Protein AF-A0A369H894-F1 (afdb_monomer_lite)

Foldseek 3Di:
DDDDPDDDDDDDDDDDDDDDDDDDDDDDDDDDDDDPPDPPDDVPDDDPVVVVVVDDDPVNVVVVVVVVVVVVVVVVVVVVVVVVVVVVVVVVVVVVLVVLLVLLVVLLVVLVVVLVVLVVDDCDVVCVVVSVVSNVLSVLLNVLSCCLNVPCRPVVHDPVSLVVSLVSLVVSLVVLCPPPVDDPVVSVVSNVSSVSSNVSSPD

Structure (mmCIF, N/CA/C/O backbone):
data_AF-A0A369H894-F1
#
_entry.id   AF-A0A369H894-F1
#
loop_
_atom_site.group_PDB
_atom_site.id
_atom_site.type_symbol
_atom_site.label_atom_id
_atom_site.label_alt_id
_atom_site.label_comp_id
_atom_site.label_asym_id
_atom_site.label_entity_id
_atom_site.label_seq_id
_atom_site.pdbx_PDB_ins_code
_atom_site.Cartn_x
_atom_site.Cartn_y
_atom_site.Cartn_z
_atom_site.occupancy
_atom_site.B_iso_or_equiv
_atom_site.auth_seq_id
_atom_site.auth_comp_id
_atom_site.auth_asym_id
_atom_site.auth_atom_id
_atom_site.pdbx_PDB_model_num
ATOM 1 N N . MET A 1 1 ? 15.919 -36.403 -6.367 1.00 35.34 1 MET A N 1
ATOM 2 C CA . MET A 1 1 ? 17.352 -36.343 -6.004 1.00 35.34 1 MET A CA 1
ATOM 3 C C . MET A 1 1 ? 17.999 -35.287 -6.885 1.00 35.34 1 MET A C 1
ATOM 5 O O . MET A 1 1 ? 17.921 -35.383 -8.100 1.00 35.34 1 MET A O 1
ATOM 9 N N . THR A 1 2 ? 18.459 -34.207 -6.265 1.00 40.06 2 THR A N 1
ATOM 10 C CA . THR A 1 2 ? 18.823 -32.916 -6.861 1.00 40.06 2 THR A CA 1
ATOM 11 C C . THR A 1 2 ? 20.218 -32.947 -7.497 1.00 40.06 2 THR A C 1
ATOM 13 O O . THR A 1 2 ? 21.203 -33.269 -6.839 1.00 40.06 2 THR A O 1
ATOM 16 N N . SER A 1 3 ? 20.328 -32.582 -8.778 1.00 46.69 3 SER A N 1
ATOM 17 C CA . SER A 1 3 ? 21.612 -32.394 -9.464 1.00 46.69 3 SER A CA 1
ATOM 18 C C . SER A 1 3 ? 22.215 -31.040 -9.082 1.00 46.69 3 SER A C 1
ATOM 20 O O . SER A 1 3 ? 21.853 -29.993 -9.616 1.00 46.69 3 SER A O 1
ATOM 22 N N . ASN A 1 4 ? 23.120 -31.077 -8.110 1.00 40.44 4 ASN A N 1
ATOM 23 C CA . ASN A 1 4 ? 23.831 -29.933 -7.557 1.00 40.44 4 ASN A CA 1
ATOM 24 C C . ASN A 1 4 ? 25.090 -29.643 -8.401 1.00 40.44 4 ASN A C 1
ATOM 26 O O . ASN A 1 4 ? 26.131 -30.267 -8.205 1.00 40.44 4 ASN A O 1
ATOM 30 N N . THR A 1 5 ? 25.023 -28.725 -9.370 1.00 51.41 5 THR A N 1
ATOM 31 C CA . THR A 1 5 ? 26.211 -28.285 -10.126 1.00 51.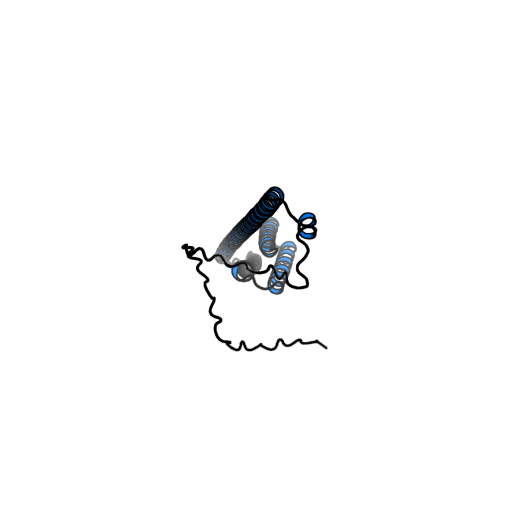41 5 THR A CA 1
ATOM 32 C C . THR A 1 5 ? 27.005 -27.262 -9.313 1.00 51.41 5 THR A C 1
ATOM 34 O O . THR A 1 5 ? 26.799 -26.052 -9.431 1.00 51.41 5 THR A O 1
ATOM 37 N N . ARG A 1 6 ? 27.925 -27.760 -8.477 1.00 46.00 6 ARG A N 1
ATOM 38 C CA . ARG A 1 6 ? 28.978 -26.968 -7.823 1.00 46.00 6 ARG A CA 1
ATOM 39 C C . ARG A 1 6 ? 29.822 -26.253 -8.884 1.00 46.00 6 ARG A C 1
ATOM 41 O O . ARG A 1 6 ? 30.526 -26.897 -9.656 1.00 46.00 6 ARG A O 1
ATOM 48 N N . ARG A 1 7 ? 29.784 -24.918 -8.900 1.00 51.53 7 ARG A N 1
ATOM 49 C CA . ARG A 1 7 ? 30.771 -24.093 -9.611 1.00 51.53 7 ARG A CA 1
ATOM 50 C C . ARG A 1 7 ? 32.085 -24.124 -8.834 1.00 51.53 7 ARG A C 1
ATOM 52 O O . ARG A 1 7 ? 32.132 -23.684 -7.689 1.00 51.53 7 ARG A O 1
ATOM 59 N N . VAL A 1 8 ? 33.127 -24.651 -9.464 1.00 51.62 8 VAL A N 1
ATOM 60 C CA . VAL A 1 8 ? 34.509 -24.597 -8.975 1.00 51.62 8 VAL A CA 1
ATOM 61 C C . VAL A 1 8 ? 35.080 -23.201 -9.278 1.00 51.62 8 VAL A C 1
ATOM 63 O O . VAL A 1 8 ? 34.857 -22.701 -10.385 1.00 51.62 8 VAL A O 1
ATOM 66 N N . PRO A 1 9 ? 35.795 -22.541 -8.349 1.00 50.12 9 PRO A N 1
ATOM 67 C CA . PRO A 1 9 ? 36.489 -21.290 -8.640 1.00 50.12 9 PRO A CA 1
ATOM 68 C C . PRO A 1 9 ? 37.681 -21.551 -9.568 1.00 50.12 9 PRO A C 1
ATOM 70 O O . PRO A 1 9 ? 38.562 -22.341 -9.239 1.00 50.12 9 PRO A O 1
ATOM 73 N N . VAL A 1 10 ? 37.727 -20.877 -10.718 1.00 51.75 10 VAL A N 1
ATOM 74 C CA . VAL A 1 10 ? 38.920 -20.858 -11.575 1.00 51.75 10 VAL A CA 1
ATOM 75 C C . VAL A 1 10 ? 39.881 -19.813 -11.010 1.00 51.75 10 VAL A C 1
ATOM 77 O O . VAL A 1 10 ? 39.566 -18.621 -10.997 1.00 51.75 10 VAL A O 1
ATOM 80 N N . TYR A 1 11 ? 41.035 -20.268 -10.523 1.00 44.22 11 TYR A N 1
ATOM 81 C CA . TYR A 1 11 ? 42.164 -19.413 -10.164 1.00 44.22 11 TYR A CA 1
ATOM 82 C C . TYR A 1 11 ? 42.620 -18.627 -11.405 1.00 44.22 11 TYR A C 1
ATOM 84 O O . TYR A 1 11 ? 42.875 -19.204 -12.461 1.00 44.22 11 TYR A O 1
ATOM 92 N N . ARG A 1 12 ? 42.689 -17.294 -11.291 1.00 46.41 12 ARG A N 1
ATOM 93 C CA . ARG A 1 12 ? 43.350 -16.436 -12.282 1.00 46.41 12 ARG A CA 1
ATOM 94 C C . ARG A 1 12 ? 44.849 -16.476 -12.015 1.00 46.41 12 ARG A C 1
ATOM 96 O O . ARG A 1 12 ? 45.314 -15.779 -11.117 1.00 46.41 12 ARG A O 1
ATOM 103 N N . ASP A 1 13 ? 45.580 -17.234 -12.820 1.00 46.50 13 ASP A N 1
ATOM 104 C CA . ASP A 1 13 ? 47.024 -17.061 -12.920 1.00 46.50 13 ASP A CA 1
ATOM 105 C C . ASP A 1 13 ? 47.338 -15.746 -13.639 1.00 46.50 13 ASP A C 1
ATOM 107 O O . ASP A 1 13 ? 46.837 -15.445 -14.728 1.00 46.50 13 ASP A O 1
ATOM 111 N N . ALA A 1 14 ? 48.155 -14.936 -12.973 1.00 53.53 14 ALA A N 1
ATOM 112 C CA . ALA A 1 14 ? 48.749 -13.727 -13.504 1.00 53.53 14 ALA A CA 1
ATOM 113 C C . ALA A 1 14 ? 49.787 -14.099 -14.576 1.00 53.53 14 ALA A C 1
ATOM 115 O O . ALA A 1 14 ? 50.866 -14.593 -14.264 1.00 53.53 14 ALA A O 1
ATOM 116 N N . GLY A 1 15 ? 49.452 -13.860 -15.845 1.00 43.81 15 GLY A N 1
ATOM 117 C CA . GLY A 1 15 ? 50.392 -13.913 -16.968 1.00 43.81 15 GLY A CA 1
ATOM 118 C C . GLY A 1 15 ? 50.974 -12.524 -17.291 1.00 43.81 15 GLY A C 1
ATOM 119 O O . GLY A 1 15 ? 50.280 -11.523 -17.093 1.00 43.81 15 GLY A O 1
ATOM 120 N N . PRO A 1 16 ? 52.226 -12.433 -17.782 1.00 46.31 16 PRO A N 1
ATOM 121 C CA . PRO A 1 16 ? 52.966 -11.176 -17.904 1.00 46.31 16 PRO A CA 1
ATOM 122 C C . PRO A 1 16 ? 52.436 -10.249 -19.010 1.00 46.31 16 PRO A C 1
ATOM 124 O O . PRO A 1 16 ? 51.926 -10.683 -20.046 1.00 46.31 16 PRO A O 1
ATOM 127 N N . SER A 1 17 ? 52.582 -8.943 -18.765 1.00 51.03 17 SER A N 1
ATOM 128 C CA . SER A 1 17 ? 52.115 -7.832 -19.595 1.00 51.03 17 SER A CA 1
ATOM 129 C C . SER A 1 17 ? 52.670 -7.877 -21.018 1.00 51.03 17 SER A C 1
ATOM 131 O O . SER A 1 17 ? 53.881 -7.828 -21.228 1.00 51.03 17 SER A O 1
ATOM 133 N N . ARG A 1 18 ? 51.781 -7.882 -22.015 1.00 45.72 18 ARG A N 1
ATOM 134 C CA . ARG A 1 18 ? 52.162 -7.628 -23.408 1.00 45.72 18 ARG A CA 1
ATOM 135 C C . ARG A 1 18 ? 52.330 -6.124 -23.613 1.00 45.72 18 ARG A C 1
ATOM 137 O O . ARG A 1 18 ? 51.368 -5.370 -23.496 1.00 45.72 18 ARG A O 1
ATOM 144 N N . HIS A 1 19 ? 53.559 -5.712 -23.912 1.00 47.38 19 HIS A N 1
ATOM 145 C CA . HIS A 1 19 ? 53.873 -4.385 -24.426 1.00 47.38 19 HIS A CA 1
ATOM 146 C C . HIS A 1 19 ? 53.092 -4.140 -25.724 1.00 47.38 19 HIS A C 1
ATOM 148 O O . HIS A 1 19 ? 53.197 -4.911 -26.677 1.00 47.38 19 HIS A O 1
ATOM 154 N N . PHE A 1 20 ? 52.304 -3.067 -25.757 1.00 43.28 20 PHE A N 1
ATOM 155 C CA . PHE A 1 20 ? 51.749 -2.531 -26.994 1.00 43.28 20 PHE A CA 1
ATOM 156 C C . PHE A 1 20 ? 52.872 -1.793 -27.734 1.00 43.28 20 PHE A C 1
ATOM 158 O O . PHE A 1 20 ? 53.349 -0.766 -27.255 1.00 43.28 20 PHE A O 1
ATOM 165 N N . SER A 1 21 ? 53.311 -2.315 -28.882 1.00 47.28 21 SER A N 1
ATOM 166 C CA . SER A 1 21 ? 54.188 -1.579 -29.796 1.00 47.28 21 SER A CA 1
ATOM 167 C C . SER A 1 21 ? 53.409 -0.416 -30.408 1.00 47.28 21 SER A C 1
ATOM 169 O O . SER A 1 21 ? 52.474 -0.623 -31.180 1.00 47.28 21 SER A O 1
ATOM 171 N N . ALA A 1 22 ? 53.787 0.805 -30.038 1.00 51.25 22 ALA A N 1
ATOM 172 C CA . ALA A 1 22 ? 53.391 2.018 -30.735 1.00 51.25 22 ALA A CA 1
ATOM 173 C C . ALA A 1 22 ? 54.292 2.175 -31.968 1.00 51.25 22 ALA A C 1
ATOM 175 O O . ALA A 1 22 ? 55.505 2.320 -31.832 1.00 51.25 22 ALA A O 1
ATOM 176 N N . SER A 1 23 ? 53.711 2.113 -33.163 1.00 48.62 23 SER A N 1
ATOM 177 C CA . SER A 1 23 ? 54.400 2.480 -34.401 1.00 48.62 23 SER A CA 1
ATOM 178 C C . SER A 1 23 ? 54.003 3.907 -34.764 1.00 48.62 23 SER A C 1
ATOM 180 O O . SER A 1 23 ? 52.863 4.163 -35.145 1.00 48.62 23 SER A O 1
ATOM 182 N N . ASP A 1 24 ? 54.950 4.822 -34.591 1.00 54.34 24 ASP A N 1
ATOM 183 C CA . ASP A 1 24 ? 54.896 6.224 -35.000 1.00 54.34 24 ASP A CA 1
ATOM 184 C C . ASP A 1 24 ? 55.401 6.345 -36.452 1.00 54.34 24 ASP A C 1
ATOM 186 O O . ASP A 1 24 ? 56.534 5.929 -36.714 1.00 54.34 24 ASP A O 1
ATOM 190 N N . PRO A 1 25 ? 54.623 6.855 -37.428 1.00 49.34 25 PRO A N 1
ATOM 191 C CA . PRO A 1 25 ? 55.138 7.105 -38.762 1.00 49.34 25 PRO A CA 1
ATOM 192 C C . PRO A 1 25 ? 55.520 8.583 -38.887 1.00 49.34 25 PRO A C 1
ATOM 194 O O . PRO A 1 25 ? 54.725 9.417 -39.325 1.00 49.34 25 PRO A O 1
ATOM 197 N N . SER A 1 26 ? 56.770 8.908 -38.560 1.00 50.06 26 SER A N 1
ATOM 198 C CA . SER A 1 26 ? 57.376 10.147 -39.045 1.00 50.06 26 SER A CA 1
ATOM 199 C C . SER A 1 26 ? 57.836 9.942 -40.493 1.00 50.06 26 SER A C 1
ATOM 201 O O . SER A 1 26 ? 58.809 9.255 -40.789 1.00 50.06 26 SER A O 1
ATOM 203 N N . LEU A 1 27 ? 57.088 10.524 -41.431 1.00 53.88 27 LEU A N 1
ATOM 204 C CA . LEU A 1 27 ? 57.482 10.636 -42.833 1.00 53.88 27 LEU A CA 1
ATOM 205 C C . LEU A 1 27 ? 58.500 11.772 -42.982 1.00 53.88 27 LEU A C 1
ATOM 207 O O . LEU A 1 27 ? 58.132 12.945 -42.879 1.00 53.88 27 LEU A O 1
ATOM 211 N N . ARG A 1 28 ? 59.762 11.448 -43.287 1.00 40.91 28 ARG A N 1
ATOM 212 C CA . ARG A 1 28 ? 60.685 12.415 -43.899 1.00 40.91 28 ARG A CA 1
ATOM 213 C C . ARG A 1 28 ? 61.709 11.757 -44.835 1.00 40.91 28 ARG A C 1
ATOM 215 O O . ARG A 1 28 ? 62.751 11.283 -44.414 1.00 40.91 28 ARG A O 1
ATOM 222 N N . ASN A 1 29 ? 61.329 11.741 -46.112 1.00 47.97 29 ASN A N 1
ATOM 223 C CA . ASN A 1 29 ? 62.059 12.137 -47.323 1.00 47.97 29 ASN A CA 1
ATOM 224 C C . ASN A 1 29 ? 63.599 12.067 -47.363 1.00 47.97 29 ASN A C 1
ATOM 226 O O . ASN A 1 29 ? 64.264 12.929 -46.792 1.00 47.97 29 ASN A O 1
ATOM 230 N N . ASN A 1 30 ? 64.095 11.171 -48.226 1.00 46.47 30 ASN A N 1
ATOM 231 C CA . ASN A 1 30 ? 64.860 11.432 -49.464 1.00 46.47 30 ASN A CA 1
ATOM 232 C C . ASN A 1 30 ? 66.089 10.529 -49.575 1.00 46.47 30 ASN A C 1
ATOM 234 O O . ASN A 1 30 ? 67.056 10.747 -48.865 1.00 46.47 30 ASN A O 1
ATOM 238 N N . GLU A 1 31 ? 66.071 9.620 -50.549 1.00 39.44 31 GLU A N 1
ATOM 239 C CA . GLU A 1 31 ? 67.188 9.419 -51.479 1.00 39.44 31 GLU A CA 1
ATOM 240 C C . GLU A 1 31 ? 66.695 8.583 -52.669 1.00 39.44 31 GLU A C 1
ATOM 242 O O . GLU A 1 31 ? 66.250 7.444 -52.538 1.00 39.44 31 GLU A O 1
ATOM 247 N N . THR A 1 32 ? 66.681 9.219 -53.838 1.00 48.44 32 TH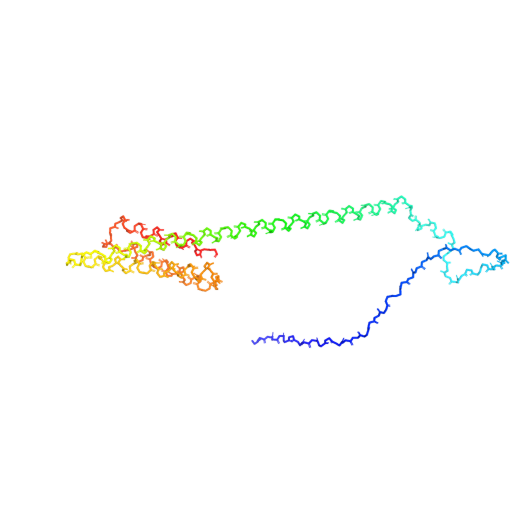R A N 1
ATOM 248 C CA . THR A 1 32 ? 66.443 8.618 -55.152 1.00 48.44 32 THR A CA 1
ATOM 249 C C . THR A 1 32 ? 67.600 7.681 -55.480 1.00 48.44 32 THR A C 1
ATOM 251 O O . THR A 1 32 ? 68.663 8.138 -55.891 1.00 48.44 32 THR A O 1
ATOM 254 N N . GLY A 1 33 ? 67.384 6.381 -55.295 1.00 36.09 33 GLY A N 1
ATOM 255 C CA . GLY A 1 33 ? 68.186 5.325 -55.899 1.00 36.09 33 GLY A CA 1
ATOM 256 C C . GLY A 1 33 ? 67.411 4.725 -57.065 1.00 36.09 33 GLY A C 1
ATOM 257 O O . GLY A 1 33 ? 66.377 4.092 -56.856 1.00 36.09 33 GLY A O 1
ATOM 258 N N . GLU A 1 34 ? 67.881 4.967 -58.288 1.00 50.34 34 GLU A N 1
ATOM 259 C CA . GLU A 1 34 ? 67.546 4.127 -59.434 1.00 50.34 34 GLU A CA 1
ATOM 260 C C . GLU A 1 34 ? 67.997 2.704 -59.116 1.00 50.34 34 GLU A C 1
ATOM 262 O O . GLU A 1 34 ? 69.190 2.423 -59.068 1.00 50.34 34 GLU A O 1
ATOM 267 N N . ASP A 1 35 ? 67.035 1.815 -58.905 1.00 40.69 35 ASP A N 1
ATOM 268 C CA . ASP A 1 35 ? 67.283 0.386 -58.926 1.00 40.69 35 ASP A CA 1
ATOM 269 C C . ASP A 1 35 ? 66.166 -0.254 -59.743 1.00 40.69 35 ASP A C 1
ATOM 271 O O . ASP A 1 35 ? 64.978 -0.183 -59.403 1.00 40.69 35 ASP A O 1
ATOM 275 N N . HIS A 1 36 ? 66.551 -0.837 -60.877 1.00 48.91 36 HIS A N 1
ATOM 276 C CA . HIS A 1 36 ? 65.699 -1.692 -61.689 1.00 48.91 36 HIS A CA 1
ATOM 277 C C . HIS A 1 36 ? 65.375 -2.960 -60.888 1.00 48.91 36 HIS A C 1
ATOM 279 O O . HIS A 1 36 ? 65.935 -4.030 -61.119 1.00 48.91 36 HIS A O 1
ATOM 285 N N . LEU A 1 37 ? 64.449 -2.846 -59.936 1.00 46.06 37 LEU A N 1
ATOM 286 C CA . LEU A 1 37 ? 63.866 -3.990 -59.257 1.00 46.06 37 LEU A CA 1
ATOM 287 C C . LEU A 1 37 ? 62.974 -4.721 -60.257 1.00 46.06 37 LEU A C 1
ATOM 289 O O . LEU A 1 37 ? 61.854 -4.305 -60.564 1.00 46.06 37 LEU A O 1
ATOM 293 N N . ALA A 1 38 ? 63.521 -5.815 -60.784 1.00 45.97 38 ALA A N 1
ATOM 294 C CA . ALA A 1 38 ? 62.782 -6.860 -61.460 1.00 45.97 38 ALA A CA 1
ATOM 295 C C . ALA A 1 38 ? 61.503 -7.154 -60.666 1.00 45.97 38 ALA A C 1
ATOM 297 O O . ALA A 1 38 ? 61.541 -7.536 -59.496 1.00 45.97 38 ALA A O 1
ATOM 298 N N . TYR A 1 39 ? 60.366 -6.913 -61.312 1.00 51.91 39 TYR A N 1
ATOM 299 C CA . TYR A 1 39 ? 59.039 -7.092 -60.742 1.00 51.91 39 TYR A CA 1
ATOM 300 C C . TYR A 1 39 ? 58.760 -8.596 -60.624 1.00 51.91 39 TYR A C 1
ATOM 302 O O . TYR A 1 39 ? 58.101 -9.193 -61.470 1.00 51.91 39 TYR A O 1
ATOM 310 N N . PHE A 1 40 ? 59.313 -9.238 -59.598 1.00 49.03 40 PHE A N 1
ATOM 311 C CA . PHE A 1 40 ? 58.923 -10.588 -59.218 1.00 49.03 40 PHE A CA 1
ATOM 312 C C . PHE A 1 40 ? 57.615 -10.489 -58.437 1.00 49.03 40 PHE A C 1
ATOM 314 O O . PHE A 1 40 ? 57.595 -10.308 -57.224 1.00 49.03 40 PHE A O 1
ATOM 321 N N . SER A 1 41 ? 56.501 -10.563 -59.159 1.00 55.34 41 SER A N 1
ATOM 322 C CA . SER A 1 41 ? 55.199 -10.852 -58.567 1.00 55.34 41 SER A CA 1
ATOM 323 C C . SER A 1 41 ? 55.257 -12.224 -57.891 1.00 55.34 41 SER A C 1
ATOM 325 O O . SER A 1 41 ? 55.528 -13.227 -58.551 1.00 55.34 41 SER A O 1
ATOM 327 N N . GLU A 1 42 ? 55.029 -12.254 -56.576 1.00 58.56 42 GLU A N 1
ATOM 328 C CA . GLU A 1 42 ? 54.917 -13.484 -55.787 1.00 58.56 42 GLU A CA 1
ATOM 329 C C . GLU A 1 42 ? 53.906 -14.450 -56.433 1.00 58.56 42 GLU A C 1
ATOM 331 O O . GLU A 1 42 ? 52.839 -14.007 -56.887 1.00 58.56 42 GLU A O 1
ATOM 336 N N . PRO A 1 43 ? 54.189 -15.767 -56.469 1.00 51.03 43 PRO A N 1
ATOM 337 C CA . PRO A 1 43 ? 53.221 -16.735 -56.957 1.00 51.03 43 PRO A CA 1
ATOM 338 C C . PRO A 1 43 ? 52.016 -16.694 -56.010 1.00 51.03 43 PRO A C 1
ATOM 340 O O . PRO A 1 43 ? 52.183 -16.873 -54.806 1.00 51.03 43 PRO A O 1
ATOM 343 N N . CYS A 1 44 ? 50.829 -16.433 -56.568 1.00 55.38 44 CYS A N 1
ATOM 344 C CA . CYS A 1 44 ? 49.537 -16.182 -55.899 1.00 55.38 44 CYS A CA 1
ATOM 345 C C . CYS A 1 44 ? 49.137 -14.711 -55.667 1.00 55.38 44 CYS A C 1
ATOM 347 O O . CYS A 1 44 ? 48.071 -14.477 -55.096 1.00 55.38 44 CYS A O 1
ATOM 349 N N . SER A 1 45 ? 49.888 -13.717 -56.154 1.00 58.84 45 SER A N 1
ATOM 350 C CA . SER A 1 45 ? 49.343 -12.354 -56.274 1.00 58.84 45 SER A CA 1
ATOM 351 C C . SER A 1 45 ? 48.325 -12.291 -57.425 1.00 58.84 45 SER A C 1
ATOM 353 O O . SER A 1 45 ? 48.692 -12.636 -58.551 1.00 58.84 45 SER A O 1
ATOM 355 N N . PRO A 1 46 ? 47.065 -11.868 -57.196 1.00 59.88 46 PRO A N 1
ATOM 356 C CA . PRO A 1 46 ? 46.077 -11.747 -58.266 1.00 59.88 46 PRO A CA 1
ATOM 357 C C . PRO A 1 46 ? 46.582 -10.815 -59.370 1.00 59.88 46 PRO A C 1
ATOM 359 O O . PRO A 1 46 ? 47.162 -9.763 -59.084 1.00 59.88 46 PRO A O 1
ATOM 362 N N . GLU A 1 47 ? 46.344 -11.170 -60.634 1.00 61.38 47 GLU A N 1
ATOM 363 C CA . GLU A 1 47 ? 46.697 -10.304 -61.761 1.00 61.38 47 GLU A CA 1
ATOM 364 C C . GLU A 1 47 ? 46.031 -8.926 -61.592 1.00 61.38 47 GLU A C 1
ATOM 366 O O . GLU A 1 47 ? 44.878 -8.829 -61.168 1.00 61.38 47 GLU A O 1
ATOM 371 N N . ARG A 1 48 ? 46.714 -7.830 -61.963 1.00 56.31 48 ARG A N 1
ATOM 372 C CA . ARG A 1 48 ? 46.173 -6.452 -61.855 1.00 56.31 48 ARG A CA 1
ATOM 373 C C . ARG A 1 48 ? 44.782 -6.276 -62.495 1.00 56.31 48 ARG A C 1
ATOM 375 O O . ARG A 1 48 ? 44.057 -5.361 -62.109 1.00 56.31 48 ARG A O 1
ATOM 382 N N . GLY A 1 49 ? 44.412 -7.125 -63.459 1.00 56.12 49 GLY A N 1
ATOM 383 C CA . GLY A 1 49 ? 43.076 -7.175 -64.064 1.00 56.12 49 GLY A CA 1
ATOM 384 C C . GLY A 1 49 ? 41.988 -7.747 -63.145 1.00 56.12 49 GLY A C 1
ATOM 385 O O . GLY A 1 49 ? 40.876 -7.232 -63.148 1.00 56.12 49 GLY A O 1
ATOM 386 N N . GLN A 1 50 ? 42.320 -8.721 -62.292 1.00 54.72 50 GLN A N 1
ATOM 387 C CA . GLN A 1 50 ? 41.396 -9.378 -61.352 1.00 54.72 50 GLN A CA 1
ATOM 388 C C . GLN A 1 50 ? 41.045 -8.499 -60.139 1.00 54.72 50 GLN A C 1
ATOM 390 O O . GLN A 1 50 ? 40.015 -8.692 -59.497 1.00 54.72 50 GLN A O 1
ATOM 395 N N . LEU A 1 51 ? 41.866 -7.487 -59.831 1.00 55.38 51 LEU A N 1
ATOM 396 C CA . LEU A 1 51 ? 41.574 -6.512 -58.772 1.00 55.38 51 LEU A CA 1
ATOM 397 C C . LEU A 1 51 ? 40.439 -5.543 -59.144 1.00 55.38 51 LEU A C 1
ATOM 399 O O . LEU A 1 51 ? 39.814 -4.988 -58.246 1.00 55.38 51 LEU A O 1
ATOM 403 N N . ARG A 1 52 ? 40.152 -5.334 -60.439 1.00 55.22 52 ARG A N 1
ATOM 404 C CA . ARG A 1 52 ? 39.123 -4.375 -60.891 1.00 55.22 52 ARG A CA 1
ATOM 405 C C . ARG A 1 52 ? 37.693 -4.829 -60.605 1.00 55.22 52 ARG A C 1
ATOM 407 O O . ARG A 1 52 ? 36.807 -3.991 -60.496 1.00 55.22 52 ARG A O 1
ATOM 414 N N . GLU A 1 53 ? 37.467 -6.130 -60.467 1.00 57.38 53 GLU A N 1
ATOM 415 C CA . GLU A 1 53 ? 36.126 -6.692 -60.252 1.00 57.38 53 GLU A CA 1
ATOM 416 C C . GLU A 1 53 ? 35.690 -6.634 -58.778 1.00 57.38 53 GLU A C 1
ATOM 418 O O . GLU A 1 53 ? 34.504 -6.734 -58.480 1.00 57.38 53 GLU A O 1
ATOM 423 N N . ASN A 1 54 ? 36.629 -6.381 -57.857 1.00 59.44 54 ASN A N 1
ATOM 424 C CA . ASN A 1 54 ? 36.391 -6.283 -56.412 1.00 59.44 54 ASN A CA 1
ATOM 425 C C . ASN A 1 54 ? 36.747 -4.897 -55.833 1.00 59.44 54 ASN A C 1
ATOM 427 O O . ASN A 1 54 ? 37.037 -4.770 -54.641 1.00 59.44 54 ASN A O 1
ATOM 431 N N . THR A 1 55 ? 36.763 -3.841 -56.652 1.00 68.50 55 THR A N 1
ATOM 432 C CA . THR A 1 55 ? 37.033 -2.477 -56.171 1.00 68.50 55 THR A CA 1
ATOM 433 C C . THR A 1 55 ? 35.751 -1.784 -55.729 1.00 68.50 55 THR A C 1
ATOM 435 O O . THR A 1 55 ? 34.941 -1.381 -56.559 1.00 68.50 55 THR A O 1
ATOM 438 N N . ILE A 1 56 ? 35.601 -1.591 -54.418 1.00 73.75 56 ILE A N 1
ATOM 439 C CA . ILE A 1 56 ? 34.587 -0.696 -53.852 1.00 73.75 56 ILE A CA 1
ATOM 440 C C . ILE A 1 56 ? 35.014 0.744 -54.156 1.00 73.75 56 ILE A C 1
ATOM 442 O O . ILE A 1 56 ? 36.144 1.148 -53.865 1.00 73.75 56 ILE A O 1
ATOM 446 N N . THR A 1 57 ? 34.116 1.534 -54.732 1.00 84.56 57 THR A N 1
ATOM 447 C CA . THR A 1 57 ? 34.378 2.945 -55.025 1.00 84.56 57 THR A CA 1
ATOM 448 C C . THR A 1 57 ? 34.507 3.760 -53.734 1.00 84.56 57 THR A C 1
ATOM 450 O O . THR A 1 57 ? 33.889 3.468 -52.708 1.00 84.56 57 THR A O 1
ATOM 453 N N . LEU A 1 58 ? 35.271 4.857 -53.768 1.00 83.25 58 LEU A N 1
ATOM 454 C CA . LEU A 1 58 ? 35.362 5.776 -52.622 1.00 83.25 58 LEU A CA 1
ATOM 455 C C . LEU A 1 58 ? 33.990 6.334 -52.204 1.00 83.25 58 LEU A C 1
ATOM 457 O O . LEU A 1 58 ? 33.787 6.648 -51.031 1.00 83.25 58 LEU A O 1
ATOM 461 N N . GLN A 1 59 ? 33.054 6.453 -53.149 1.00 87.50 59 GLN A N 1
ATOM 462 C CA . GLN A 1 59 ? 31.674 6.861 -52.895 1.00 87.50 59 GLN A CA 1
ATOM 463 C C . GLN A 1 59 ? 30.952 5.825 -52.020 1.00 87.50 59 GLN A C 1
ATOM 465 O O . GLN A 1 59 ? 30.430 6.171 -50.962 1.00 87.50 59 GLN A O 1
ATOM 470 N N . GLU A 1 60 ? 31.014 4.547 -52.395 1.00 86.00 60 GLU A N 1
ATOM 471 C CA . GLU A 1 60 ? 30.418 3.446 -51.633 1.00 86.00 60 GLU A CA 1
ATOM 472 C C . GLU A 1 60 ? 31.054 3.303 -50.246 1.00 86.00 60 GLU A C 1
ATOM 474 O O . GLU A 1 60 ? 30.342 3.094 -49.262 1.00 86.00 60 GLU A O 1
ATOM 479 N N . ILE A 1 61 ? 32.375 3.497 -50.122 1.00 87.69 61 ILE A N 1
ATOM 480 C CA . ILE A 1 61 ? 33.057 3.520 -48.817 1.00 87.69 61 ILE A CA 1
ATOM 481 C C . ILE A 1 61 ? 32.501 4.653 -47.940 1.00 87.69 61 ILE A C 1
ATOM 483 O O . ILE A 1 61 ? 32.170 4.421 -46.773 1.00 87.69 61 ILE A O 1
ATOM 487 N N . LYS A 1 62 ? 32.335 5.867 -48.485 1.00 91.88 62 LYS A N 1
ATOM 488 C CA . LYS A 1 62 ? 31.738 7.003 -47.756 1.00 91.88 62 LYS A CA 1
ATOM 489 C C . LYS A 1 62 ? 30.301 6.706 -47.325 1.00 91.88 62 LYS A C 1
ATOM 491 O O . LYS A 1 62 ? 29.946 6.972 -46.178 1.00 91.88 62 LYS A O 1
ATOM 496 N N . GLU A 1 63 ? 29.493 6.110 -48.195 1.00 93.50 63 GLU A N 1
ATOM 497 C CA . GLU A 1 63 ? 28.112 5.727 -47.881 1.00 93.50 63 GLU A CA 1
ATOM 498 C C . GLU A 1 63 ? 28.031 4.628 -46.814 1.00 93.50 63 GLU A C 1
ATOM 500 O O . GLU A 1 63 ? 27.154 4.655 -45.946 1.00 93.50 63 GLU A O 1
ATOM 505 N N . ILE A 1 64 ? 28.940 3.649 -46.840 1.00 92.25 64 ILE A N 1
ATOM 506 C CA . ILE A 1 64 ? 29.045 2.619 -45.800 1.00 92.25 64 ILE A CA 1
ATOM 507 C C . ILE A 1 64 ? 29.394 3.269 -44.458 1.00 92.25 64 ILE A C 1
ATOM 509 O O . ILE A 1 64 ? 28.715 3.003 -43.462 1.00 92.25 64 ILE A O 1
ATOM 513 N N . ILE A 1 65 ? 30.387 4.163 -44.425 1.00 93.81 65 ILE A N 1
ATOM 514 C CA . ILE A 1 65 ? 30.779 4.889 -43.207 1.00 93.81 65 ILE A CA 1
ATOM 515 C C . ILE A 1 65 ? 29.596 5.696 -42.660 1.00 93.81 65 ILE A C 1
ATOM 517 O O . ILE A 1 65 ? 29.275 5.577 -41.476 1.00 93.81 65 ILE A O 1
ATOM 521 N N . GLN A 1 66 ? 28.895 6.449 -43.512 1.00 94.81 66 GLN A N 1
ATOM 522 C CA . GLN A 1 66 ? 27.717 7.221 -43.109 1.00 94.81 66 GLN A CA 1
ATOM 523 C C . GLN A 1 66 ? 26.606 6.325 -42.545 1.00 94.81 66 GLN A C 1
ATOM 525 O O . GLN A 1 66 ? 26.045 6.626 -41.489 1.00 94.81 66 GLN A O 1
ATOM 530 N N . ARG A 1 67 ? 26.316 5.182 -43.183 1.00 94.00 67 ARG A N 1
ATOM 531 C CA . ARG A 1 67 ? 25.327 4.210 -42.684 1.00 94.00 67 ARG A CA 1
ATOM 532 C C . ARG A 1 67 ? 25.723 3.627 -41.329 1.00 94.00 6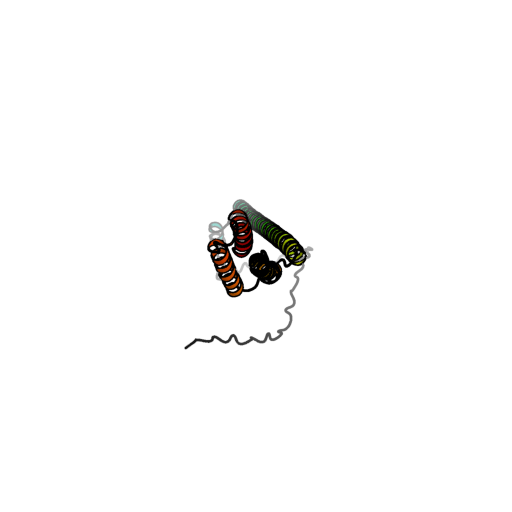7 ARG A C 1
ATOM 534 O O . ARG A 1 67 ? 24.871 3.500 -40.444 1.00 94.00 67 ARG A O 1
ATOM 541 N N . VAL A 1 68 ? 26.997 3.286 -41.139 1.00 95.31 68 VAL A N 1
ATOM 542 C CA . VAL A 1 68 ? 27.513 2.760 -39.866 1.00 95.31 68 VAL A CA 1
ATOM 543 C C . VAL A 1 68 ? 27.415 3.816 -38.765 1.00 95.31 68 VAL A C 1
ATOM 545 O O . VAL A 1 68 ? 26.904 3.513 -37.683 1.00 95.31 68 VAL A O 1
ATOM 548 N N . GLN A 1 69 ? 27.816 5.058 -39.046 1.00 95.25 69 GLN A N 1
ATOM 549 C CA . GLN A 1 69 ? 27.708 6.180 -38.110 1.00 95.25 69 GLN A CA 1
ATOM 550 C C . GLN A 1 69 ? 26.248 6.464 -37.738 1.00 95.25 69 GLN A C 1
ATOM 552 O O . GLN A 1 69 ? 25.915 6.517 -36.553 1.00 95.25 69 GLN A O 1
ATOM 557 N N . ALA A 1 70 ? 25.344 6.535 -38.719 1.00 94.75 70 ALA A N 1
ATOM 558 C CA . ALA A 1 70 ? 23.914 6.729 -38.480 1.00 94.75 70 ALA A CA 1
ATOM 559 C C . ALA A 1 70 ? 23.313 5.593 -37.632 1.00 94.75 70 ALA A C 1
ATOM 561 O O . ALA A 1 70 ? 22.534 5.839 -36.706 1.00 94.75 70 ALA A O 1
ATOM 562 N N . ARG A 1 71 ? 23.705 4.336 -37.889 1.00 94.38 71 ARG A N 1
ATOM 563 C CA . ARG A 1 71 ? 23.275 3.178 -37.090 1.00 94.38 71 ARG A CA 1
ATOM 564 C C . ARG A 1 71 ? 23.813 3.244 -35.660 1.00 94.38 71 ARG A C 1
ATOM 566 O O . ARG A 1 71 ? 23.083 2.897 -34.728 1.00 94.38 71 ARG A O 1
ATOM 573 N N . HIS A 1 72 ? 25.058 3.678 -35.476 1.00 94.94 72 HIS A N 1
ATOM 574 C CA . HIS A 1 72 ? 25.664 3.858 -34.159 1.00 94.94 72 HIS A CA 1
ATOM 575 C C . HIS A 1 72 ? 24.948 4.954 -33.358 1.00 94.94 72 HIS A C 1
ATOM 577 O O . HIS A 1 72 ? 24.522 4.708 -32.227 1.00 94.94 72 HIS A O 1
ATOM 583 N N . GLU A 1 73 ? 24.705 6.115 -33.967 1.00 95.38 73 GLU A N 1
ATOM 584 C CA . GLU A 1 73 ? 23.967 7.217 -33.343 1.00 95.38 73 GLU A CA 1
ATOM 585 C C . GLU A 1 73 ? 22.523 6.830 -33.007 1.00 95.38 73 GLU A C 1
ATOM 587 O O . GLU A 1 73 ? 22.050 7.091 -31.898 1.00 95.38 73 GLU A O 1
ATOM 592 N N . LYS A 1 74 ? 21.831 6.106 -33.898 1.00 95.62 74 LYS A N 1
ATOM 593 C CA . LYS A 1 74 ? 20.489 5.573 -33.615 1.00 95.62 74 LYS A CA 1
ATOM 594 C C . LYS A 1 74 ? 20.494 4.658 -32.388 1.00 95.62 74 LYS A C 1
ATOM 596 O O . LYS A 1 74 ? 19.667 4.833 -31.493 1.00 95.62 74 LYS A O 1
ATOM 601 N N . ARG A 1 75 ? 21.448 3.721 -32.303 1.00 94.12 75 ARG A N 1
ATOM 602 C CA . ARG A 1 75 ? 21.601 2.821 -31.144 1.00 94.12 75 ARG A CA 1
ATOM 603 C C . ARG A 1 75 ? 21.911 3.590 -29.857 1.00 94.12 75 ARG A C 1
ATOM 605 O O . ARG A 1 75 ? 21.362 3.255 -28.809 1.00 94.12 75 ARG A O 1
ATOM 612 N N . LYS A 1 76 ? 22.764 4.616 -29.921 1.00 95.12 76 LYS A N 1
ATOM 613 C CA . LYS A 1 76 ? 23.105 5.477 -28.777 1.00 95.12 76 LYS A CA 1
ATOM 614 C C . LYS A 1 76 ? 21.876 6.234 -28.265 1.00 95.12 76 LYS A C 1
ATOM 616 O O . LYS A 1 76 ? 21.592 6.190 -27.068 1.00 95.12 76 LYS A O 1
ATOM 621 N N . ARG A 1 77 ? 21.098 6.843 -29.167 1.00 94.19 77 ARG A N 1
ATOM 622 C CA . ARG A 1 77 ? 19.837 7.533 -28.839 1.00 94.19 77 ARG A CA 1
ATOM 623 C C . ARG A 1 77 ? 18.807 6.582 -28.231 1.00 94.19 77 ARG A C 1
ATOM 625 O O . ARG A 1 77 ? 18.194 6.912 -27.220 1.00 94.19 77 ARG A O 1
ATOM 632 N N . GLU A 1 78 ? 18.644 5.386 -28.791 1.00 93.69 78 GLU A N 1
ATOM 633 C CA . GLU A 1 78 ? 17.705 4.388 -28.265 1.00 93.69 78 GLU A CA 1
ATOM 634 C C . GLU A 1 78 ? 18.091 3.910 -26.856 1.00 93.69 78 GLU A C 1
ATOM 636 O O . GLU A 1 78 ? 17.237 3.844 -25.971 1.00 93.69 78 GLU A O 1
ATOM 641 N N . LYS A 1 79 ? 19.381 3.634 -26.615 1.00 93.94 79 LYS A N 1
ATOM 642 C CA . LYS A 1 79 ? 19.890 3.302 -25.274 1.00 93.94 79 LYS A CA 1
ATOM 643 C C . LYS A 1 79 ? 19.634 4.436 -24.280 1.00 93.94 79 LYS A C 1
ATOM 645 O O . LYS A 1 79 ? 19.187 4.166 -23.168 1.00 93.94 79 LYS A O 1
ATOM 650 N N . SER A 1 80 ? 19.863 5.686 -24.690 1.00 92.44 80 SER A N 1
ATOM 651 C CA . SER A 1 80 ? 19.582 6.864 -23.861 1.00 92.44 80 SER A CA 1
ATOM 652 C C . SER A 1 80 ? 18.110 6.920 -23.443 1.00 92.44 80 SER A C 1
ATOM 654 O O . SER A 1 80 ? 17.812 6.946 -22.251 1.00 92.44 80 SER A O 1
ATOM 656 N N . ARG A 1 81 ? 17.183 6.796 -24.406 1.00 93.69 81 ARG A N 1
ATOM 657 C CA . ARG A 1 81 ? 15.732 6.799 -24.141 1.00 93.69 81 ARG A CA 1
ATOM 658 C C . ARG A 1 81 ? 15.301 5.668 -23.203 1.00 93.69 81 ARG A C 1
ATOM 660 O O . ARG A 1 81 ? 14.482 5.879 -22.314 1.00 93.69 81 ARG A O 1
ATOM 667 N N . LYS A 1 82 ? 15.854 4.460 -23.368 1.00 95.00 82 LYS A N 1
ATOM 668 C CA . LYS A 1 82 ? 15.560 3.322 -22.474 1.00 95.00 82 LYS A CA 1
ATOM 669 C C . LYS A 1 82 ? 16.034 3.586 -21.045 1.00 95.00 82 LYS A C 1
ATOM 671 O O . LYS A 1 82 ? 15.304 3.291 -20.101 1.00 95.00 82 LYS A O 1
ATOM 676 N N . ASN A 1 83 ? 17.224 4.162 -20.885 1.00 94.88 83 ASN A N 1
ATOM 677 C CA . ASN A 1 83 ? 17.773 4.500 -19.574 1.00 94.88 83 ASN A CA 1
ATOM 678 C C . ASN A 1 83 ? 16.973 5.612 -18.890 1.00 94.88 83 ASN A C 1
ATOM 680 O O . ASN A 1 83 ? 16.694 5.509 -17.700 1.00 94.88 83 ASN A O 1
ATOM 684 N N . GLU A 1 84 ? 16.566 6.639 -19.633 1.00 94.06 84 GLU A N 1
ATOM 685 C CA . GLU A 1 84 ? 15.709 7.715 -19.131 1.00 94.06 84 GLU A CA 1
ATOM 686 C C . GLU A 1 84 ? 14.346 7.183 -18.674 1.00 94.06 84 GLU A C 1
ATOM 688 O O . GLU A 1 84 ? 13.941 7.418 -17.537 1.00 94.06 84 GLU A O 1
ATOM 693 N N . ASN A 1 85 ? 13.691 6.354 -19.493 1.00 94.75 85 ASN A N 1
ATOM 694 C CA . ASN A 1 85 ? 12.433 5.709 -19.117 1.00 94.75 85 ASN A CA 1
ATOM 695 C C . ASN A 1 85 ? 12.587 4.815 -17.880 1.00 94.75 85 ASN A C 1
ATOM 697 O O . ASN A 1 85 ? 11.699 4.782 -17.030 1.00 94.75 85 ASN A O 1
ATOM 701 N N . LYS A 1 86 ? 13.710 4.096 -17.750 1.00 95.56 86 LYS A N 1
ATOM 702 C CA . LYS A 1 86 ? 14.002 3.285 -16.560 1.00 95.56 86 LYS A CA 1
ATOM 703 C C . LYS A 1 86 ? 14.165 4.161 -15.316 1.00 95.56 86 LYS A C 1
ATOM 705 O O . LYS A 1 86 ? 13.582 3.839 -14.286 1.00 95.56 86 LYS A O 1
ATOM 710 N N . LYS A 1 87 ? 14.897 5.27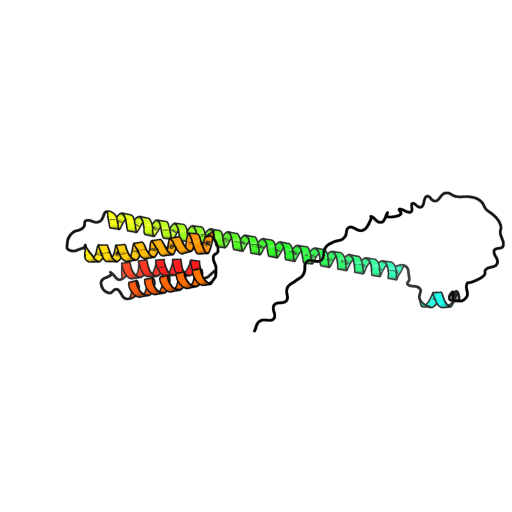6 -15.419 1.00 95.06 87 LYS A N 1
ATOM 711 C CA . LYS A 1 87 ? 15.052 6.254 -14.329 1.00 95.06 87 LYS A CA 1
ATOM 712 C C . LYS A 1 87 ? 13.711 6.862 -13.926 1.00 95.06 87 LYS A C 1
ATOM 714 O O . LYS A 1 87 ? 13.421 6.927 -12.737 1.00 95.06 87 LYS A O 1
ATOM 719 N N . LYS A 1 88 ? 12.875 7.242 -14.898 1.00 94.81 88 LYS A N 1
ATOM 720 C CA . LYS A 1 88 ? 11.535 7.783 -14.643 1.00 94.81 88 LYS A CA 1
ATOM 721 C C . LYS A 1 88 ? 10.661 6.776 -13.893 1.00 94.81 88 LYS A C 1
ATOM 723 O O . LYS A 1 88 ? 10.132 7.104 -12.841 1.00 94.81 88 LYS A O 1
ATOM 728 N N . LYS A 1 89 ? 10.600 5.526 -14.368 1.00 94.31 89 LYS A N 1
ATOM 729 C CA . LYS A 1 89 ? 9.859 4.447 -13.691 1.00 94.31 89 LYS A CA 1
ATOM 730 C C . LYS A 1 89 ? 10.368 4.180 -12.275 1.00 94.31 89 LYS A C 1
ATOM 732 O O . LYS A 1 89 ? 9.569 3.940 -11.380 1.00 94.31 89 LYS A O 1
ATOM 737 N N . GLN A 1 90 ? 11.684 4.217 -12.070 1.00 92.44 90 GLN A N 1
ATOM 738 C CA . GLN A 1 90 ? 12.273 4.044 -10.743 1.00 92.44 90 GLN A CA 1
ATOM 739 C C . GLN A 1 90 ? 11.903 5.199 -9.808 1.00 92.44 90 GLN A C 1
ATOM 741 O O . GLN A 1 90 ? 11.551 4.951 -8.660 1.00 92.44 90 GLN A O 1
ATOM 746 N N . LYS A 1 91 ? 11.946 6.443 -10.297 1.00 93.94 91 LYS A N 1
ATOM 747 C CA . LYS A 1 91 ? 11.530 7.622 -9.534 1.00 93.94 91 LYS A CA 1
ATOM 748 C C . LYS A 1 91 ? 10.056 7.531 -9.129 1.00 93.94 91 LYS A C 1
ATOM 750 O O . LYS A 1 91 ? 9.766 7.630 -7.947 1.00 93.94 91 LYS A O 1
ATOM 755 N N . GLU A 1 92 ? 9.165 7.228 -10.073 1.00 93.19 92 GLU A N 1
ATOM 756 C CA . GLU A 1 92 ? 7.734 7.030 -9.792 1.00 93.19 92 GLU A CA 1
ATOM 757 C C . GLU A 1 92 ? 7.492 5.899 -8.778 1.00 93.19 92 GLU A C 1
ATOM 759 O O . GLU A 1 92 ? 6.629 6.013 -7.914 1.00 93.19 92 GLU A O 1
ATOM 764 N N . ALA A 1 93 ? 8.250 4.800 -8.859 1.00 89.56 93 ALA A N 1
ATOM 765 C CA . ALA A 1 93 ? 8.139 3.704 -7.897 1.00 89.56 93 ALA A CA 1
ATOM 766 C C . ALA A 1 93 ? 8.585 4.119 -6.485 1.00 89.56 93 ALA A C 1
ATOM 768 O O . ALA A 1 93 ? 7.940 3.738 -5.511 1.00 89.56 93 ALA A O 1
ATOM 769 N N . MET A 1 94 ? 9.656 4.911 -6.367 1.00 89.25 94 MET A N 1
ATOM 770 C CA . MET A 1 94 ? 10.104 5.441 -5.075 1.00 89.25 94 MET A CA 1
ATOM 771 C C . MET A 1 94 ? 9.117 6.455 -4.493 1.00 89.25 94 MET A C 1
ATOM 773 O O . MET A 1 94 ? 8.840 6.394 -3.302 1.00 89.25 94 MET A O 1
ATOM 777 N N . GLU A 1 95 ? 8.564 7.348 -5.318 1.00 92.62 95 GLU A N 1
ATOM 778 C CA . GLU A 1 95 ? 7.540 8.312 -4.894 1.00 92.62 95 GLU A CA 1
ATOM 779 C C . GLU A 1 95 ? 6.285 7.594 -4.390 1.00 92.62 95 GLU A C 1
ATOM 781 O O . GLU A 1 95 ? 5.811 7.888 -3.299 1.00 92.62 95 GLU A O 1
ATOM 786 N N . ARG A 1 96 ? 5.802 6.574 -5.113 1.00 90.19 96 ARG A N 1
ATOM 787 C CA . ARG A 1 96 ? 4.665 5.758 -4.654 1.00 90.19 96 ARG A CA 1
ATOM 788 C C . ARG A 1 96 ? 4.946 5.050 -3.333 1.00 90.19 96 ARG A C 1
ATOM 790 O O . ARG A 1 96 ? 4.099 5.065 -2.449 1.00 90.19 96 ARG A O 1
ATOM 797 N N . LEU A 1 97 ? 6.132 4.455 -3.185 1.00 89.81 97 LEU A N 1
ATOM 798 C CA . LEU A 1 97 ? 6.522 3.807 -1.933 1.00 89.81 97 LEU A CA 1
ATOM 799 C C . LEU A 1 97 ? 6.563 4.806 -0.771 1.00 89.81 97 LEU A C 1
ATOM 801 O O . LEU A 1 97 ? 6.202 4.457 0.350 1.00 89.81 97 LEU A O 1
ATOM 805 N N . GLN A 1 98 ? 7.008 6.033 -1.033 1.00 90.69 98 GLN A N 1
ATOM 806 C CA . GLN A 1 98 ? 7.018 7.094 -0.036 1.00 90.69 98 GLN A CA 1
ATOM 807 C C . GLN A 1 98 ? 5.594 7.488 0.375 1.00 90.69 98 GLN A C 1
ATOM 809 O O . GLN A 1 98 ? 5.316 7.512 1.571 1.00 90.69 98 GLN A O 1
ATOM 814 N N . CYS A 1 99 ? 4.680 7.667 -0.584 1.00 92.19 99 CYS A N 1
ATOM 815 C CA . CYS A 1 99 ? 3.264 7.901 -0.288 1.00 92.19 99 CYS A CA 1
ATOM 816 C C . CYS A 1 99 ? 2.670 6.778 0.576 1.00 92.19 99 CYS A C 1
ATOM 818 O O . CYS A 1 99 ? 2.037 7.056 1.584 1.00 92.19 99 CYS A O 1
ATOM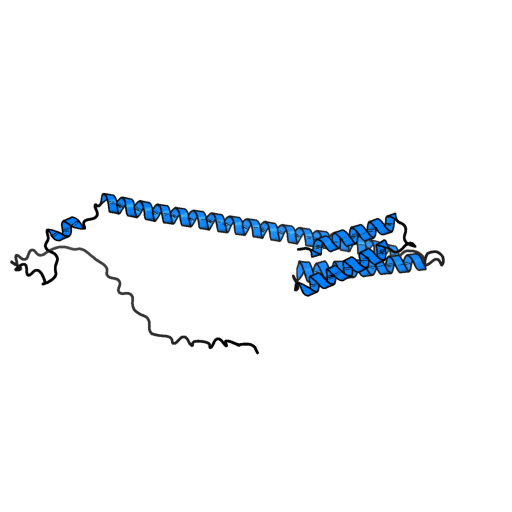 820 N N . TRP A 1 100 ? 2.950 5.506 0.271 1.00 90.81 100 TRP A N 1
ATOM 821 C CA . TRP A 1 100 ? 2.452 4.390 1.090 1.00 90.81 100 TRP A CA 1
ATOM 822 C C . TRP A 1 100 ? 2.998 4.386 2.520 1.00 90.81 100 TRP A C 1
ATOM 824 O O . TRP A 1 100 ? 2.301 3.977 3.447 1.00 90.81 100 TRP A O 1
ATOM 834 N N . LYS A 1 101 ? 4.245 4.824 2.723 1.00 91.94 101 LYS A N 1
ATOM 835 C CA . LYS A 1 101 ? 4.813 4.977 4.071 1.00 91.94 101 LYS A CA 1
ATOM 836 C C . LYS A 1 101 ? 4.116 6.093 4.843 1.00 91.94 101 LYS A C 1
ATOM 838 O O . LYS A 1 101 ? 3.884 5.940 6.039 1.00 91.94 101 LYS A O 1
ATOM 843 N N . GLU A 1 102 ? 3.795 7.192 4.171 1.00 93.56 102 GLU A N 1
ATOM 844 C CA . GLU A 1 102 ? 3.038 8.304 4.747 1.00 93.56 102 GLU A CA 1
ATOM 845 C C . GLU A 1 102 ? 1.613 7.867 5.099 1.00 93.56 102 GLU A C 1
ATOM 847 O O . GLU A 1 102 ? 1.194 8.063 6.236 1.00 93.56 102 GLU A O 1
ATOM 852 N N . ASP A 1 103 ? 0.926 7.158 4.202 1.00 92.50 103 ASP A N 1
ATOM 853 C CA . ASP A 1 103 ? -0.399 6.585 4.460 1.00 92.50 103 ASP A CA 1
ATOM 854 C C . ASP A 1 103 ? -0.380 5.634 5.665 1.00 92.50 103 ASP A C 1
ATOM 856 O O . ASP A 1 103 ? -1.222 5.744 6.554 1.00 92.50 103 ASP A O 1
ATOM 860 N N . ALA A 1 104 ? 0.615 4.743 5.758 1.00 92.69 104 ALA A N 1
ATOM 861 C CA . ALA A 1 104 ? 0.771 3.847 6.905 1.00 92.69 104 ALA A CA 1
ATOM 862 C C . ALA A 1 104 ? 0.968 4.613 8.226 1.00 92.69 104 ALA A C 1
ATOM 864 O O . ALA A 1 104 ? 0.417 4.221 9.254 1.00 92.69 104 ALA A O 1
ATOM 865 N N . ASN A 1 105 ? 1.740 5.704 8.208 1.00 93.62 105 ASN A N 1
ATOM 866 C CA . ASN A 1 105 ? 1.938 6.556 9.381 1.00 93.62 105 ASN A CA 1
ATOM 867 C C . ASN A 1 105 ? 0.664 7.319 9.757 1.00 93.62 105 ASN A C 1
ATOM 869 O O . ASN A 1 105 ? 0.351 7.418 10.941 1.00 93.62 105 ASN A O 1
ATOM 873 N N . ASN A 1 106 ? -0.085 7.814 8.772 1.00 94.31 106 ASN A N 1
ATOM 874 C CA . ASN A 1 106 ? -1.358 8.492 9.002 1.00 94.31 106 ASN A CA 1
ATOM 875 C C . ASN A 1 106 ? -2.373 7.533 9.634 1.00 94.31 106 ASN A C 1
ATOM 877 O O . ASN A 1 106 ? -2.982 7.868 10.648 1.00 94.31 106 ASN A O 1
ATOM 881 N N . LEU A 1 107 ? -2.500 6.315 9.092 1.00 93.06 107 LEU A N 1
ATOM 882 C CA . LEU A 1 107 ? -3.351 5.275 9.673 1.00 93.06 107 LEU A CA 1
ATOM 883 C C . LEU A 1 107 ? -2.930 4.947 11.108 1.00 93.06 107 LEU A C 1
ATOM 885 O O . LEU A 1 107 ? -3.782 4.897 11.990 1.00 93.06 107 LEU A O 1
ATOM 889 N N . LEU A 1 108 ? -1.628 4.769 11.352 1.00 93.69 108 LEU A N 1
ATOM 890 C CA . LEU A 1 108 ? -1.116 4.494 12.692 1.00 93.69 108 LEU A CA 1
ATOM 891 C C . LEU A 1 108 ? -1.462 5.620 13.670 1.00 93.69 108 LEU A C 1
ATOM 893 O O . LEU A 1 108 ? -1.954 5.337 14.754 1.00 93.69 108 LEU A O 1
ATOM 897 N N . SER A 1 109 ? -1.267 6.879 13.273 1.00 94.56 109 SER A N 1
ATOM 898 C CA . SER A 1 109 ? -1.583 8.032 14.118 1.00 94.56 109 SER A CA 1
ATOM 899 C C . SER A 1 109 ? -3.063 8.082 14.490 1.00 94.56 109 SER A C 1
ATOM 901 O O . SER A 1 109 ? -3.381 8.400 15.631 1.00 94.56 109 SER A O 1
ATOM 903 N N . VAL A 1 110 ? -3.968 7.769 13.557 1.00 92.38 110 VAL A N 1
ATOM 904 C CA . VAL A 1 110 ? -5.412 7.730 13.840 1.00 92.38 110 VAL A CA 1
ATOM 905 C C . VAL A 1 110 ? -5.738 6.626 14.846 1.00 92.38 110 VAL A C 1
ATOM 907 O O . VAL A 1 110 ? -6.490 6.862 15.786 1.00 92.38 110 VAL A O 1
ATOM 910 N N . VAL A 1 111 ? -5.160 5.434 14.677 1.00 92.00 111 VAL A N 1
ATOM 911 C CA . VAL A 1 111 ? -5.385 4.302 15.592 1.00 92.00 111 VAL A CA 1
ATOM 912 C C . VAL A 1 111 ? -4.794 4.573 16.977 1.00 92.00 111 VAL A C 1
ATOM 914 O O . VAL A 1 111 ? -5.420 4.239 17.975 1.00 92.00 111 VAL A O 1
ATOM 917 N N . GLU A 1 112 ? -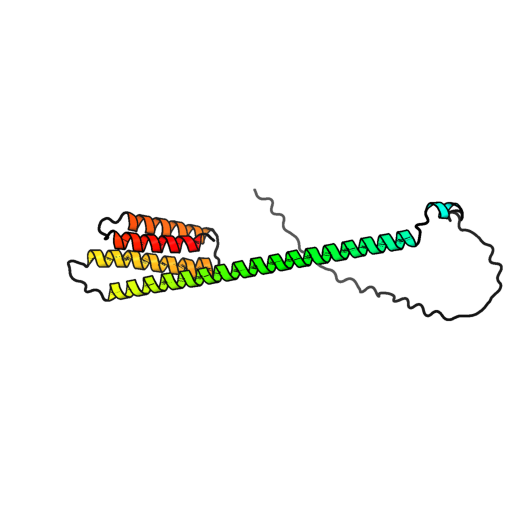3.623 5.205 17.063 1.00 92.00 112 GLU A N 1
ATOM 918 C CA . GLU A 1 112 ? -3.000 5.570 18.344 1.00 92.00 112 GLU A CA 1
ATOM 919 C C . GLU A 1 112 ? -3.812 6.630 19.099 1.00 92.00 112 GLU A C 1
ATOM 921 O O . GLU A 1 112 ? -3.988 6.511 20.312 1.00 92.00 112 GLU A O 1
ATOM 926 N N . LEU A 1 113 ? -4.374 7.617 18.392 1.00 91.19 113 LEU A N 1
ATOM 927 C CA . LEU A 1 113 ? -5.297 8.585 18.991 1.00 91.19 113 LEU A CA 1
ATOM 928 C C . LEU A 1 113 ? -6.539 7.894 19.560 1.00 91.19 113 LEU A C 1
ATOM 930 O O . LEU A 1 113 ? -6.923 8.165 20.697 1.00 91.19 113 LEU A O 1
ATOM 934 N N . GLU A 1 114 ? -7.131 6.974 18.799 1.00 88.94 114 GLU A N 1
ATOM 935 C CA . GLU A 1 114 ? -8.289 6.206 19.254 1.00 88.94 114 GLU A CA 1
ATOM 936 C C . GLU A 1 114 ? -7.942 5.325 20.463 1.00 88.94 114 GLU A C 1
ATOM 938 O O . GLU A 1 114 ? -8.678 5.297 21.445 1.00 88.94 114 GLU A O 1
ATOM 943 N N . GLU A 1 115 ? -6.787 4.657 20.457 1.00 89.44 115 GLU A N 1
ATOM 944 C CA . GLU A 1 115 ? -6.318 3.860 21.593 1.00 89.44 115 GLU A CA 1
ATOM 945 C C . GLU A 1 115 ? -6.185 4.711 22.869 1.00 89.44 115 GLU A C 1
ATOM 947 O O . GLU A 1 115 ? -6.589 4.291 23.959 1.00 89.44 115 GLU A O 1
ATOM 952 N N . ASP A 1 116 ? -5.659 5.929 22.742 1.00 89.00 116 ASP A N 1
ATOM 953 C CA . ASP A 1 116 ? -5.504 6.862 23.855 1.00 89.00 116 ASP A CA 1
ATOM 954 C C . ASP A 1 116 ? -6.840 7.424 24.353 1.00 89.00 116 ASP A C 1
ATOM 956 O O . ASP A 1 116 ? -7.017 7.616 25.562 1.00 89.00 116 ASP A O 1
ATOM 960 N N . GLU A 1 117 ? -7.805 7.660 23.466 1.00 87.88 117 GLU A N 1
ATOM 961 C CA . GLU A 1 117 ? -9.180 7.998 23.849 1.00 87.88 117 GLU A CA 1
ATOM 962 C C . GLU A 1 117 ? -9.848 6.837 24.597 1.00 87.88 117 GLU A C 1
ATOM 964 O O . GLU A 1 117 ? -10.426 7.029 25.674 1.00 87.88 117 GLU A O 1
ATOM 969 N N . MET A 1 118 ? -9.668 5.608 24.112 1.00 84.94 118 MET A N 1
ATOM 970 C CA . MET A 1 118 ? -10.182 4.400 24.757 1.00 84.94 118 MET A CA 1
ATOM 971 C C . MET A 1 118 ? -9.563 4.163 26.140 1.00 84.94 118 MET A C 1
ATOM 973 O O . MET A 1 118 ? -10.239 3.652 27.040 1.00 84.94 118 MET A O 1
ATOM 977 N N . LYS A 1 119 ? -8.310 4.573 26.376 1.00 86.25 119 LYS A N 1
ATOM 978 C CA . LYS A 1 119 ? -7.672 4.549 27.709 1.00 86.25 119 LYS A CA 1
ATOM 979 C C . LYS A 1 119 ? -8.271 5.576 28.674 1.00 86.25 119 LYS A C 1
ATOM 981 O O . LYS A 1 119 ? -8.375 5.284 29.865 1.00 86.25 119 LYS A O 1
ATOM 986 N N . LYS A 1 120 ? -8.701 6.738 28.176 1.00 86.31 120 LYS A N 1
ATOM 987 C CA . LYS A 1 120 ? -9.294 7.827 28.978 1.00 86.31 120 LYS A CA 1
ATOM 988 C C . LYS A 1 120 ? -10.771 7.602 29.311 1.00 86.31 120 LYS A C 1
ATOM 990 O O . LYS A 1 120 ? -11.275 8.203 30.257 1.00 86.31 120 LYS A O 1
ATOM 995 N N . MET A 1 121 ? -11.461 6.742 28.562 1.00 79.00 121 MET A N 1
ATOM 996 C CA . MET A 1 121 ? -12.871 6.421 28.796 1.00 79.00 121 MET A CA 1
ATOM 997 C C . MET A 1 121 ? -13.107 5.832 30.202 1.00 79.00 121 MET A C 1
ATOM 999 O O . MET A 1 121 ? -12.385 4.922 30.621 1.00 79.00 121 MET A O 1
ATOM 1003 N N . PRO A 1 122 ? -14.126 6.303 30.945 1.00 78.19 122 PRO A N 1
ATOM 1004 C CA . PRO A 1 122 ? -14.425 5.789 32.275 1.00 78.19 122 PRO A CA 1
ATOM 1005 C C . PRO A 1 122 ? -14.923 4.338 32.208 1.00 78.19 122 PRO A C 1
ATOM 1007 O O . PRO A 1 122 ? -15.836 4.007 31.451 1.00 78.19 122 PRO A O 1
ATOM 1010 N N . ALA A 1 123 ? -14.345 3.467 33.042 1.00 70.56 123 ALA A N 1
ATOM 1011 C CA . ALA A 1 123 ? -14.738 2.061 33.187 1.00 70.56 123 ALA A CA 1
ATOM 1012 C C . ALA A 1 123 ? -16.041 1.920 33.995 1.00 70.56 123 ALA A C 1
ATOM 1014 O O . ALA A 1 123 ? -16.072 1.326 35.071 1.00 70.56 123 ALA A O 1
ATOM 1015 N N . THR A 1 124 ? -17.121 2.527 33.514 1.00 78.88 124 THR A N 1
ATOM 1016 C CA . THR A 1 124 ? -18.451 2.301 34.090 1.00 78.88 124 THR A CA 1
ATOM 1017 C C . THR A 1 124 ? -18.954 0.919 33.673 1.00 78.88 124 THR A C 1
ATOM 1019 O O . THR A 1 124 ? -18.764 0.527 32.524 1.00 78.88 124 THR A O 1
ATOM 1022 N N . GLN A 1 125 ? -19.620 0.195 34.584 1.00 67.62 125 GLN A N 1
ATOM 1023 C CA . GLN A 1 125 ? -20.094 -1.187 34.370 1.00 67.62 125 GLN A CA 1
ATOM 1024 C C . GLN A 1 125 ? -20.868 -1.397 33.058 1.00 67.62 125 GLN A C 1
ATOM 1026 O O . GLN A 1 125 ? -20.795 -2.474 32.478 1.00 67.62 125 GLN A O 1
ATOM 1031 N N . TYR A 1 126 ? -21.581 -0.374 32.580 1.00 69.06 126 TYR A N 1
ATOM 1032 C CA . TYR A 1 126 ? -22.387 -0.436 31.359 1.00 69.06 126 TYR A CA 1
ATOM 1033 C C . TYR A 1 126 ? -21.562 -0.447 30.066 1.00 69.06 126 TYR A C 1
ATOM 1035 O O . TYR A 1 126 ? -22.018 -0.988 29.064 1.00 69.06 126 TYR A O 1
ATOM 1043 N N . TRP A 1 127 ? -20.356 0.127 30.076 1.00 78.12 127 TRP A N 1
ATOM 1044 C CA . TRP A 1 127 ? -19.533 0.295 28.874 1.00 78.12 127 TRP A CA 1
ATOM 1045 C C . TRP A 1 127 ? -18.266 -0.555 28.878 1.00 78.12 127 TRP A C 1
ATOM 1047 O O . TRP A 1 127 ? -17.577 -0.600 27.862 1.00 78.12 127 TRP A O 1
ATOM 1057 N N . THR A 1 128 ? -17.951 -1.246 29.978 1.00 83.00 128 THR A N 1
ATOM 1058 C CA . THR A 1 128 ? -16.701 -2.007 30.121 1.00 83.00 128 THR A CA 1
ATOM 1059 C C . THR A 1 128 ? -16.516 -3.030 29.002 1.00 83.00 128 THR A C 1
ATOM 1061 O O . THR A 1 128 ? -15.471 -3.041 28.363 1.00 83.00 128 THR A O 1
ATOM 1064 N N . SER A 1 129 ? -17.545 -3.824 28.690 1.00 82.12 129 SER A N 1
ATOM 1065 C CA . SER A 1 129 ? -17.448 -4.870 27.663 1.00 82.12 129 SER A CA 1
ATOM 1066 C C . SER A 1 129 ? -17.285 -4.313 26.247 1.00 82.12 129 SER A C 1
ATOM 1068 O O . SER A 1 129 ? -16.484 -4.838 25.476 1.00 82.12 129 SER A O 1
ATOM 1070 N N . LEU A 1 130 ? -17.994 -3.229 25.904 1.00 82.38 130 LEU A N 1
ATOM 1071 C CA . LEU A 1 130 ? -17.820 -2.559 24.610 1.00 82.38 130 LEU A CA 1
ATOM 1072 C C . LEU A 1 130 ? -16.427 -1.928 24.519 1.00 82.38 130 LEU A C 1
ATOM 1074 O O . LEU A 1 130 ? -15.742 -2.069 23.510 1.00 82.38 130 LEU A O 1
ATOM 1078 N N . ARG A 1 131 ? -15.985 -1.279 25.599 1.00 85.56 131 ARG A N 1
ATOM 1079 C CA . ARG A 1 131 ? -14.670 -0.648 25.696 1.00 85.56 131 ARG A CA 1
ATOM 1080 C C . ARG A 1 131 ? -13.542 -1.658 25.501 1.00 85.56 131 ARG A C 1
ATOM 1082 O O . ARG A 1 131 ? -12.631 -1.396 24.723 1.00 85.56 131 ARG A O 1
ATOM 1089 N N . GLU A 1 132 ? -13.609 -2.800 26.179 1.00 87.19 132 GLU A N 1
ATOM 1090 C CA . GLU A 1 132 ? -12.643 -3.895 26.034 1.00 87.19 132 GLU A CA 1
ATOM 1091 C C . GLU A 1 132 ? -12.611 -4.430 24.601 1.00 87.19 132 GLU A C 1
ATOM 1093 O O . GLU A 1 132 ? -11.536 -4.693 24.059 1.00 87.19 132 GLU A O 1
ATOM 1098 N N . ARG A 1 133 ? -13.775 -4.540 23.955 1.00 86.50 133 ARG A N 1
ATOM 1099 C CA . ARG A 1 133 ? -13.876 -5.059 22.589 1.00 86.50 133 ARG A CA 1
ATOM 1100 C C . ARG A 1 133 ? -13.313 -4.098 21.549 1.00 86.50 133 ARG A C 1
ATOM 1102 O O . ARG A 1 133 ? -12.456 -4.500 20.766 1.00 86.50 133 ARG A O 1
ATOM 1109 N N . VAL A 1 134 ? -13.709 -2.823 21.602 1.00 86.81 134 VAL A N 1
ATOM 1110 C CA . VAL A 1 134 ? -13.126 -1.752 20.774 1.00 86.81 134 VAL A CA 1
ATOM 1111 C C . VAL A 1 134 ? -11.613 -1.701 20.993 1.00 86.81 134 VAL A C 1
ATOM 1113 O O . VAL A 1 134 ? -10.849 -1.737 20.035 1.00 86.81 134 VAL A O 1
ATOM 1116 N N . SER A 1 135 ? -11.159 -1.714 22.251 1.00 89.50 135 SER A N 1
ATOM 1117 C CA . SER A 1 135 ? -9.730 -1.697 22.580 1.00 89.50 135 SER A CA 1
ATOM 1118 C C . SER A 1 135 ? -8.985 -2.906 21.998 1.00 89.50 135 SER A C 1
ATOM 1120 O O . SER A 1 135 ? -7.883 -2.745 21.473 1.00 89.50 135 SER A O 1
ATOM 1122 N N . SER A 1 136 ? -9.591 -4.099 22.006 1.00 90.88 136 SER A N 1
ATOM 1123 C CA . SER A 1 136 ? -9.023 -5.301 21.381 1.00 90.88 136 SER A CA 1
ATOM 1124 C C . SER A 1 136 ? -8.861 -5.156 19.866 1.00 90.88 136 SER A C 1
ATOM 1126 O O . SER A 1 136 ? -7.830 -5.563 19.323 1.00 90.88 136 SER A O 1
ATOM 1128 N N . TYR A 1 137 ? -9.850 -4.588 19.171 1.00 91.25 137 TYR A N 1
ATOM 1129 C CA . TYR A 1 137 ? -9.759 -4.356 17.729 1.00 91.25 137 TYR A CA 1
ATOM 1130 C C . TYR A 1 137 ? -8.725 -3.284 17.394 1.00 91.25 137 TYR A C 1
ATOM 1132 O O . TYR A 1 137 ? -7.827 -3.551 16.602 1.00 91.25 137 TYR A O 1
ATOM 1140 N N . VAL A 1 138 ? -8.765 -2.135 18.072 1.00 91.69 138 VAL A N 1
ATOM 1141 C CA . VAL A 1 138 ? -7.797 -1.036 17.903 1.00 91.69 138 VAL A CA 1
ATOM 1142 C C . VAL A 1 138 ? -6.361 -1.521 18.127 1.00 91.69 138 VAL A C 1
ATOM 1144 O O . VAL A 1 138 ? -5.475 -1.228 17.326 1.00 91.69 138 VAL A O 1
ATOM 1147 N N . THR A 1 139 ? -6.124 -2.340 19.156 1.00 93.06 139 THR A N 1
ATOM 1148 C CA . THR A 1 139 ? -4.791 -2.907 19.426 1.00 93.06 139 THR A CA 1
ATOM 1149 C C . THR A 1 139 ? -4.324 -3.812 18.284 1.00 93.06 139 THR A C 1
ATOM 1151 O O . THR A 1 139 ? -3.195 -3.685 17.807 1.00 93.06 139 THR A O 1
ATOM 1154 N N . ARG A 1 140 ? -5.200 -4.699 17.792 1.00 93.19 140 ARG A N 1
ATOM 1155 C CA . ARG A 1 140 ? -4.889 -5.581 16.656 1.00 93.19 140 ARG A CA 1
ATOM 1156 C C . ARG A 1 140 ? -4.643 -4.792 15.368 1.00 93.19 140 ARG A C 1
ATOM 1158 O O . ARG A 1 140 ? -3.703 -5.103 14.637 1.00 93.19 140 ARG A O 1
ATOM 1165 N N . GLU A 1 141 ? -5.441 -3.760 15.102 1.00 92.62 141 GLU A N 1
ATOM 1166 C CA . GLU A 1 141 ? -5.242 -2.851 13.969 1.00 92.62 141 GLU A CA 1
ATOM 1167 C C . GLU A 1 141 ? -3.874 -2.176 14.046 1.00 92.62 141 GLU A C 1
ATOM 1169 O O . GLU A 1 141 ? -3.107 -2.219 13.081 1.00 92.62 141 GLU A O 1
ATOM 1174 N N . ARG A 1 142 ? -3.529 -1.625 15.215 1.00 94.62 142 ARG A N 1
ATOM 1175 C CA . ARG A 1 142 ? -2.242 -0.973 15.465 1.00 94.62 142 ARG A CA 1
ATOM 1176 C C . ARG A 1 142 ? -1.072 -1.907 15.177 1.00 94.62 142 ARG A C 1
ATOM 1178 O O . ARG A 1 142 ? -0.155 -1.549 14.438 1.00 94.62 142 ARG A O 1
ATOM 1185 N N . GLU A 1 143 ? -1.102 -3.112 15.737 1.00 94.50 143 GLU A N 1
ATOM 1186 C CA . GLU A 1 143 ? -0.044 -4.106 15.551 1.00 94.50 143 GLU A CA 1
ATOM 1187 C C . GLU A 1 143 ? 0.140 -4.498 14.083 1.00 94.50 143 GLU A C 1
ATOM 1189 O O . GLU A 1 143 ? 1.275 -4.649 13.616 1.00 94.50 143 GLU A O 1
ATOM 1194 N N . LEU A 1 144 ? -0.959 -4.658 13.342 1.00 93.94 144 LEU A N 1
ATOM 1195 C CA . LEU A 1 144 ? -0.902 -4.983 11.922 1.00 93.94 144 LEU A CA 1
ATOM 1196 C C . LEU A 1 144 ? -0.367 -3.807 11.106 1.00 93.94 144 LEU A C 1
ATOM 1198 O O . LEU A 1 144 ? 0.516 -4.018 10.277 1.00 93.94 144 LEU A O 1
ATOM 1202 N N . ILE A 1 145 ? -0.801 -2.573 11.372 1.00 93.19 145 ILE A N 1
ATOM 1203 C CA . ILE A 1 145 ? -0.290 -1.378 10.681 1.00 93.19 145 ILE A CA 1
ATOM 1204 C C . ILE A 1 145 ? 1.218 -1.206 10.920 1.00 93.19 145 ILE A C 1
ATOM 1206 O O . ILE A 1 145 ? 1.965 -0.948 9.972 1.00 93.19 145 ILE A O 1
ATOM 1210 N N . ILE A 1 146 ? 1.700 -1.437 12.146 1.00 92.38 146 ILE A N 1
ATOM 1211 C CA . ILE A 1 146 ? 3.139 -1.429 12.457 1.00 92.38 146 ILE A CA 1
ATOM 1212 C C . ILE A 1 146 ? 3.876 -2.502 11.647 1.00 92.38 146 ILE A C 1
ATOM 1214 O O . ILE A 1 146 ? 4.931 -2.228 11.072 1.00 92.38 146 ILE A O 1
ATOM 1218 N N . GLN A 1 147 ? 3.325 -3.715 11.548 1.00 91.44 147 GLN A N 1
ATOM 1219 C CA . GLN A 1 147 ? 3.923 -4.775 10.731 1.00 91.44 147 GLN A CA 1
ATOM 1220 C C . GLN A 1 147 ? 3.974 -4.395 9.246 1.00 91.44 147 GLN A C 1
ATOM 1222 O O . GLN A 1 147 ? 5.001 -4.616 8.605 1.00 91.44 147 GLN A O 1
ATOM 1227 N N . ILE A 1 148 ? 2.924 -3.777 8.702 1.00 91.38 148 ILE A N 1
ATOM 1228 C CA . ILE A 1 148 ? 2.910 -3.284 7.318 1.00 91.38 148 ILE A CA 1
ATOM 1229 C C . ILE A 1 148 ? 4.012 -2.243 7.122 1.00 91.38 148 ILE A C 1
ATOM 1231 O O . ILE A 1 148 ? 4.843 -2.385 6.224 1.00 91.38 148 ILE A O 1
ATOM 1235 N N . ARG A 1 149 ? 4.077 -1.230 7.988 1.00 91.06 149 ARG A N 1
ATOM 1236 C CA . ARG A 1 149 ? 5.076 -0.164 7.890 1.00 91.06 149 ARG A CA 1
ATOM 1237 C C . ARG A 1 149 ? 6.498 -0.716 7.982 1.00 91.06 149 ARG A C 1
ATOM 1239 O O . ARG A 1 149 ? 7.309 -0.505 7.081 1.00 91.06 149 ARG A O 1
ATOM 1246 N N . ASP A 1 150 ? 6.802 -1.450 9.046 1.00 89.88 150 ASP A N 1
ATOM 1247 C CA . ASP A 1 150 ? 8.180 -1.802 9.387 1.00 89.88 150 ASP A CA 1
ATOM 1248 C C . ASP A 1 150 ? 8.689 -3.002 8.588 1.00 89.88 150 ASP A C 1
ATOM 1250 O O . ASP A 1 150 ? 9.851 -3.029 8.171 1.00 89.88 150 ASP A O 1
ATOM 1254 N N . ARG A 1 151 ? 7.837 -4.007 8.360 1.00 84.81 151 ARG A N 1
ATOM 1255 C CA . ARG A 1 151 ? 8.239 -5.264 7.714 1.00 84.81 151 ARG A CA 1
ATOM 1256 C C . ARG A 1 151 ? 7.979 -5.256 6.214 1.00 84.81 151 ARG A C 1
ATOM 1258 O O . ARG A 1 151 ? 8.866 -5.655 5.462 1.00 84.81 151 ARG A O 1
ATOM 1265 N N . VAL A 1 152 ? 6.819 -4.766 5.779 1.00 85.44 152 VAL A N 1
ATOM 1266 C CA . VAL A 1 152 ? 6.438 -4.781 4.358 1.00 85.44 152 VAL A CA 1
ATOM 1267 C C . VAL A 1 152 ? 7.000 -3.561 3.623 1.00 85.44 152 VAL A C 1
ATOM 1269 O O . VAL A 1 152 ? 7.685 -3.727 2.622 1.00 85.44 152 VAL A O 1
ATOM 1272 N N . LEU A 1 153 ? 6.802 -2.341 4.128 1.00 85.81 153 LEU A N 1
ATOM 1273 C CA . LEU A 1 153 ? 7.164 -1.118 3.391 1.00 85.81 153 LEU A CA 1
ATOM 1274 C C . LEU A 1 153 ? 8.618 -0.665 3.594 1.00 85.81 153 LEU A C 1
ATOM 1276 O O . LEU A 1 153 ? 9.247 -0.161 2.662 1.00 85.81 153 LEU A O 1
ATOM 1280 N N . ILE A 1 154 ? 9.165 -0.793 4.807 1.00 85.31 154 ILE A N 1
ATOM 1281 C CA . ILE A 1 154 ? 10.539 -0.352 5.109 1.00 85.31 154 ILE A CA 1
ATOM 1282 C C . ILE A 1 154 ? 11.551 -1.450 4.791 1.00 85.31 154 ILE A C 1
ATOM 1284 O O . ILE A 1 154 ? 12.503 -1.211 4.049 1.00 85.31 154 ILE A O 1
ATOM 1288 N N . ARG A 1 155 ? 11.363 -2.646 5.359 1.00 85.31 155 ARG A N 1
ATOM 1289 C CA . ARG A 1 155 ? 12.307 -3.762 5.190 1.00 85.31 155 ARG A CA 1
ATOM 1290 C C . ARG A 1 155 ? 12.093 -4.557 3.904 1.00 85.31 155 ARG A C 1
ATOM 1292 O O . ARG A 1 155 ? 12.989 -5.316 3.550 1.00 85.31 155 ARG A O 1
ATOM 1299 N N . ASN A 1 156 ? 10.954 -4.377 3.227 1.00 81.44 156 ASN A N 1
ATOM 1300 C CA . ASN A 1 156 ? 10.575 -5.128 2.029 1.00 81.44 156 ASN A CA 1
ATOM 1301 C C . ASN A 1 156 ? 10.788 -6.641 2.215 1.00 81.44 156 ASN A C 1
ATOM 1303 O O . ASN A 1 156 ? 11.522 -7.277 1.456 1.00 81.44 156 ASN A O 1
ATOM 1307 N N . GLN A 1 157 ? 10.231 -7.184 3.307 1.00 76.25 157 GLN A N 1
ATOM 1308 C CA . GLN A 1 157 ? 10.335 -8.605 3.629 1.00 76.25 157 GLN A CA 1
ATOM 1309 C C . GLN A 1 157 ? 9.655 -9.487 2.568 1.00 76.25 157 GLN A C 1
ATOM 1311 O O . GLN A 1 157 ? 8.963 -9.027 1.662 1.00 76.25 157 GLN A O 1
ATOM 1316 N N . ASP A 1 158 ? 9.932 -10.781 2.666 1.00 83.38 158 ASP A N 1
ATOM 1317 C CA . ASP A 1 158 ? 9.518 -11.821 1.737 1.00 83.38 158 ASP A CA 1
ATOM 1318 C C . ASP A 1 158 ? 8.001 -11.898 1.497 1.00 83.38 158 ASP A C 1
ATOM 1320 O O . ASP A 1 158 ? 7.161 -11.470 2.288 1.00 83.38 158 ASP A O 1
ATOM 1324 N N . THR A 1 159 ? 7.623 -12.517 0.381 1.00 85.94 159 THR A N 1
ATOM 1325 C CA . THR A 1 159 ? 6.217 -12.673 -0.013 1.00 85.94 159 THR A CA 1
ATOM 1326 C C . THR A 1 159 ? 5.376 -13.426 1.024 1.00 85.94 159 THR A C 1
ATOM 1328 O O . THR A 1 159 ? 4.175 -13.177 1.108 1.00 85.94 159 THR A O 1
ATOM 1331 N N . ALA A 1 160 ? 5.989 -14.298 1.832 1.00 87.81 160 ALA A N 1
ATOM 1332 C CA . ALA A 1 160 ? 5.311 -15.057 2.881 1.00 87.81 160 ALA A CA 1
ATOM 1333 C C . ALA A 1 160 ? 4.908 -14.192 4.089 1.00 87.81 160 ALA A C 1
ATOM 1335 O O . ALA A 1 160 ? 3.819 -14.362 4.641 1.00 87.81 160 ALA A O 1
ATOM 1336 N N . THR A 1 161 ? 5.742 -13.231 4.501 1.00 86.81 161 THR A N 1
ATOM 1337 C CA . THR A 1 161 ? 5.356 -12.290 5.567 1.00 86.81 161 THR A CA 1
ATOM 1338 C C . THR A 1 161 ? 4.235 -11.373 5.098 1.00 86.81 161 THR A C 1
ATOM 1340 O O . THR A 1 161 ? 3.260 -11.177 5.824 1.00 86.81 161 THR A O 1
ATOM 1343 N N . LYS A 1 162 ? 4.310 -10.893 3.853 1.00 89.62 162 LYS A N 1
ATOM 1344 C CA . LYS A 1 162 ? 3.248 -10.106 3.213 1.00 89.62 162 LYS A CA 1
ATOM 1345 C C . LYS A 1 162 ? 1.915 -10.862 3.153 1.00 89.62 162 LYS A C 1
ATOM 1347 O O . LYS A 1 162 ? 0.894 -10.299 3.542 1.00 89.62 162 LYS A O 1
ATOM 1352 N N . SER A 1 163 ? 1.909 -12.129 2.727 1.00 90.75 163 SER A N 1
ATOM 1353 C CA . SER A 1 163 ? 0.683 -12.941 2.699 1.00 90.75 163 SER A CA 1
ATOM 1354 C C . SER A 1 163 ? 0.136 -13.193 4.103 1.00 90.75 163 SER A C 1
ATOM 1356 O O . SER A 1 163 ? -1.053 -13.014 4.332 1.00 90.75 163 SER A O 1
ATOM 1358 N N . SER A 1 164 ? 1.001 -13.492 5.077 1.00 93.31 164 SER A N 1
ATOM 1359 C CA . SER A 1 164 ? 0.570 -13.698 6.463 1.00 93.31 164 SER A CA 1
ATOM 1360 C C . SER A 1 164 ? -0.074 -12.451 7.079 1.00 93.31 164 SER A C 1
ATOM 1362 O O . SER A 1 164 ? -1.056 -12.570 7.811 1.00 93.31 164 SER A O 1
ATOM 1364 N N . VAL A 1 165 ? 0.453 -11.255 6.797 1.00 92.62 165 VAL A N 1
ATOM 1365 C CA . VAL A 1 165 ? -0.155 -9.991 7.245 1.00 92.62 165 VAL A CA 1
ATOM 1366 C C . VAL A 1 165 ? -1.496 -9.756 6.545 1.00 92.62 165 VAL A C 1
ATOM 1368 O O . VAL A 1 165 ? -2.460 -9.378 7.205 1.00 92.62 165 VAL A O 1
ATOM 1371 N N . GLN A 1 166 ? -1.594 -10.034 5.241 1.00 93.94 166 GLN A N 1
ATOM 1372 C CA . GLN A 1 166 ? -2.862 -9.956 4.510 1.00 93.94 166 GLN A CA 1
ATOM 1373 C C . GLN A 1 166 ? -3.932 -10.884 5.085 1.00 93.94 166 GLN A C 1
ATOM 1375 O O . GLN A 1 166 ? -5.072 -10.459 5.245 1.00 93.94 166 GLN A O 1
ATOM 1380 N N . ASP A 1 167 ? -3.581 -12.129 5.401 1.00 95.19 167 ASP A N 1
ATOM 1381 C CA . ASP A 1 167 ? -4.527 -13.106 5.942 1.00 95.19 167 ASP A CA 1
ATOM 1382 C C . ASP A 1 167 ? -5.069 -12.646 7.301 1.00 95.19 167 ASP A C 1
ATOM 1384 O O . ASP A 1 167 ? -6.279 -12.669 7.522 1.00 95.19 167 ASP A O 1
ATOM 1388 N N . ARG A 1 168 ? -4.199 -12.116 8.173 1.00 95.44 168 ARG A N 1
ATOM 1389 C CA . ARG A 1 168 ? -4.605 -11.554 9.473 1.00 95.44 168 ARG A CA 1
ATOM 1390 C C . ARG A 1 168 ? -5.465 -10.301 9.343 1.00 95.44 168 ARG A C 1
ATOM 1392 O O . ARG A 1 168 ? -6.392 -10.128 10.124 1.00 95.44 168 ARG A O 1
ATOM 1399 N N . LEU A 1 169 ? -5.184 -9.435 8.370 1.00 95.25 169 LEU A N 1
ATOM 1400 C CA . LEU A 1 169 ? -6.020 -8.264 8.095 1.00 95.25 169 LEU A CA 1
ATOM 1401 C C . LEU A 1 169 ? -7.407 -8.666 7.581 1.00 95.25 169 LEU A C 1
ATOM 1403 O O . LEU A 1 169 ? -8.394 -8.067 7.990 1.00 95.25 169 LEU A O 1
ATOM 1407 N N . ARG A 1 170 ? -7.501 -9.683 6.710 1.00 95.81 170 ARG A N 1
ATOM 1408 C CA . ARG A 1 170 ? -8.801 -10.210 6.259 1.00 95.81 170 ARG A CA 1
ATOM 1409 C C . ARG A 1 170 ? -9.580 -10.804 7.426 1.00 95.81 170 ARG A C 1
ATOM 1411 O O . ARG A 1 170 ? -10.741 -10.466 7.594 1.00 95.81 170 ARG A O 1
ATOM 1418 N N . GLN A 1 171 ? -8.917 -11.592 8.270 1.00 96.19 171 GLN A N 1
ATOM 1419 C CA . GLN A 1 171 ? -9.540 -12.134 9.472 1.00 96.19 171 GLN A CA 1
ATOM 1420 C C . GLN A 1 171 ? -10.049 -11.022 10.399 1.00 96.19 171 GLN A C 1
ATOM 1422 O O . GLN A 1 171 ? -11.199 -11.056 10.810 1.00 96.19 171 GLN A O 1
ATOM 1427 N N . LEU A 1 172 ? -9.234 -9.998 10.671 1.00 94.81 172 LEU A N 1
ATOM 1428 C CA . LEU A 1 172 ? -9.642 -8.865 11.504 1.00 94.81 172 LEU A CA 1
ATOM 1429 C C . LEU A 1 172 ? -10.836 -8.106 10.911 1.00 94.81 172 LEU A C 1
ATOM 1431 O O . LEU A 1 172 ? -11.752 -7.734 11.636 1.00 94.81 172 LEU A O 1
ATOM 1435 N N . ARG A 1 173 ? -10.842 -7.891 9.593 1.00 95.62 173 ARG A N 1
ATOM 1436 C CA . ARG A 1 173 ? -11.969 -7.275 8.885 1.00 95.62 173 ARG A CA 1
ATOM 1437 C C . ARG A 1 173 ? -13.252 -8.082 9.087 1.00 95.62 173 ARG A C 1
ATOM 1439 O O . ARG A 1 173 ? -14.286 -7.496 9.392 1.00 95.62 173 ARG A O 1
ATOM 1446 N N . ASP A 1 174 ? -13.178 -9.398 8.915 1.00 95.19 174 ASP A N 1
ATOM 1447 C CA . ASP A 1 174 ? -14.334 -10.287 9.025 1.00 95.19 174 ASP A CA 1
ATOM 1448 C C . ASP A 1 174 ? -14.826 -10.380 10.484 1.00 95.19 174 ASP A C 1
ATOM 1450 O O . ASP A 1 174 ? -16.033 -10.313 10.730 1.00 95.19 174 ASP A O 1
ATOM 1454 N N . ASP A 1 175 ? -13.911 -10.418 11.460 1.00 93.44 175 ASP A N 1
ATOM 1455 C CA . ASP A 1 175 ? -14.226 -10.364 12.894 1.00 93.44 175 ASP A CA 1
ATOM 1456 C C . ASP A 1 175 ? -14.980 -9.074 13.268 1.00 93.44 175 ASP A C 1
ATOM 1458 O O . ASP A 1 175 ? -15.901 -9.111 14.077 1.00 93.44 175 ASP A O 1
ATOM 1462 N N . ILE A 1 176 ? -14.592 -7.923 12.705 1.00 91.75 176 ILE A N 1
ATOM 1463 C CA . ILE A 1 176 ? -15.243 -6.627 12.974 1.00 91.75 176 ILE A CA 1
ATOM 1464 C C . ILE A 1 176 ? -16.582 -6.528 12.236 1.00 91.75 176 ILE A C 1
ATOM 1466 O O . ILE A 1 176 ? -17.564 -6.023 12.779 1.00 91.75 176 ILE A O 1
ATOM 1470 N N . ALA A 1 177 ? -16.643 -7.010 10.993 1.00 91.75 177 ALA A N 1
ATOM 1471 C CA . ALA A 1 177 ? -17.854 -6.961 10.178 1.00 91.75 177 ALA A CA 1
ATOM 1472 C C . ALA A 1 177 ? -18.985 -7.828 10.753 1.00 91.75 177 ALA A C 1
ATOM 1474 O O . ALA A 1 177 ? -20.156 -7.488 10.591 1.00 91.75 177 ALA A O 1
ATOM 1475 N N . THR A 1 178 ? -18.636 -8.930 11.420 1.00 92.38 178 THR A N 1
ATOM 1476 C CA . THR A 1 178 ? -19.595 -9.862 12.031 1.00 92.38 178 THR A CA 1
ATOM 1477 C C . THR A 1 178 ? -19.969 -9.515 13.476 1.00 92.38 178 THR A C 1
ATOM 1479 O O . THR A 1 178 ? -20.916 -10.101 14.001 1.00 92.38 178 THR A O 1
ATOM 1482 N N . ASP A 1 179 ? -19.293 -8.551 14.115 1.00 87.62 179 ASP A N 1
ATOM 1483 C CA . ASP A 1 179 ? -19.577 -8.155 15.500 1.00 87.62 179 ASP A CA 1
ATOM 1484 C C . ASP A 1 179 ? -20.858 -7.308 15.596 1.00 87.62 179 ASP A C 1
ATOM 1486 O O . ASP A 1 179 ? -20.868 -6.088 15.410 1.00 87.62 179 ASP A O 1
ATOM 1490 N N . MET A 1 180 ? -21.975 -7.972 15.889 1.00 81.69 180 MET A N 1
ATOM 1491 C CA . MET A 1 180 ? -23.295 -7.344 15.979 1.00 81.69 180 MET A CA 1
ATOM 1492 C C . MET A 1 180 ? -23.448 -6.392 17.175 1.00 81.69 180 MET A C 1
ATOM 1494 O O . MET A 1 180 ? -24.287 -5.493 17.101 1.00 81.69 180 MET A O 1
ATOM 1498 N N . ASP A 1 181 ? -22.623 -6.531 18.219 1.00 78.19 181 ASP A N 1
ATOM 1499 C CA . ASP A 1 181 ? -22.649 -5.659 19.407 1.00 78.19 181 ASP A CA 1
ATOM 1500 C C . ASP A 1 181 ? -22.062 -4.269 19.110 1.00 78.19 181 ASP A C 1
ATOM 1502 O O . ASP A 1 181 ? -22.263 -3.300 19.846 1.00 78.19 181 ASP A O 1
ATOM 1506 N N . PHE A 1 182 ? -21.322 -4.165 18.011 1.00 77.88 182 PHE A N 1
ATOM 1507 C CA . PHE A 1 182 ? -20.661 -2.955 17.570 1.00 77.88 182 PHE A CA 1
ATOM 1508 C C . PHE A 1 182 ? -21.637 -2.062 16.785 1.00 77.88 182 PHE A C 1
ATOM 1510 O O . PHE A 1 182 ? -22.407 -2.535 15.951 1.00 77.88 182 PHE A O 1
ATOM 1517 N N . ASN A 1 183 ? -21.631 -0.747 17.009 1.00 85.88 183 ASN A N 1
ATOM 1518 C CA . ASN A 1 183 ? -22.472 0.158 16.213 1.00 85.88 183 ASN A CA 1
ATOM 1519 C C . ASN A 1 183 ? -22.069 0.075 14.726 1.00 85.88 183 ASN A C 1
ATOM 1521 O O . ASN A 1 183 ? -20.881 0.059 14.410 1.00 85.88 183 ASN A O 1
ATOM 1525 N N . GLU A 1 184 ? -23.038 0.069 13.810 1.00 88.31 184 GLU A N 1
ATOM 1526 C CA . GLU A 1 184 ? -22.815 0.002 12.361 1.00 88.31 184 GLU A CA 1
ATOM 1527 C C . GLU A 1 184 ? -21.854 1.084 11.853 1.00 88.31 184 GLU A C 1
ATOM 1529 O O . GLU A 1 184 ? -20.961 0.793 11.056 1.00 88.31 184 GLU A O 1
ATOM 1534 N N . ALA A 1 185 ? -21.980 2.312 12.364 1.00 87.44 185 ALA A N 1
ATOM 1535 C CA . ALA A 1 185 ? -21.084 3.408 12.001 1.00 87.44 185 ALA A CA 1
ATOM 1536 C C . ALA A 1 185 ? -19.628 3.122 12.407 1.00 87.44 185 ALA A C 1
ATOM 1538 O O . ALA A 1 185 ? -18.707 3.354 11.623 1.00 87.44 185 ALA A O 1
ATOM 1539 N N . LEU A 1 186 ? -19.425 2.570 13.609 1.00 85.62 186 LEU A N 1
ATOM 1540 C CA . LEU A 1 186 ? -18.101 2.177 14.082 1.00 85.62 186 LEU A CA 1
ATOM 1541 C C . LEU A 1 186 ? -17.580 0.989 13.265 1.00 85.62 186 LEU A C 1
ATOM 1543 O O . LEU A 1 186 ? -16.471 1.063 12.747 1.00 85.62 186 LEU A O 1
ATOM 1547 N N . ARG A 1 187 ? -18.392 -0.052 13.032 1.00 90.19 187 ARG A N 1
ATOM 1548 C CA . ARG A 1 187 ? -17.991 -1.199 12.196 1.00 90.19 187 ARG A CA 1
ATOM 1549 C C . ARG A 1 187 ? -17.486 -0.751 10.836 1.00 90.19 187 ARG A C 1
ATOM 1551 O O . ARG A 1 187 ? -16.400 -1.146 10.431 1.00 90.19 187 ARG A O 1
ATOM 1558 N N . SER A 1 188 ? -18.260 0.087 10.149 1.00 91.69 188 SER A N 1
ATOM 1559 C CA . SER A 1 188 ? -17.904 0.596 8.824 1.00 91.69 188 SER A CA 1
ATOM 1560 C C . SER A 1 188 ? -16.581 1.362 8.855 1.00 91.69 188 SER A C 1
ATOM 1562 O O . SER A 1 188 ? -15.707 1.129 8.024 1.00 91.69 188 SER A O 1
ATOM 1564 N N . MET A 1 189 ? -16.382 2.225 9.853 1.00 92.38 189 MET A N 1
ATOM 1565 C CA . MET A 1 189 ? -15.151 3.000 10.013 1.00 92.38 189 MET A CA 1
ATOM 1566 C C . MET A 1 189 ? -13.915 2.106 10.221 1.00 92.38 189 MET A C 1
ATOM 1568 O O . MET A 1 189 ? -12.931 2.252 9.491 1.00 92.38 189 MET A O 1
ATOM 1572 N N . HIS A 1 190 ? -13.990 1.130 11.130 1.00 91.62 190 HIS A N 1
ATOM 1573 C CA . HIS A 1 190 ? -12.909 0.171 11.377 1.00 91.62 190 HIS A CA 1
ATOM 1574 C C . HIS A 1 190 ? -12.640 -0.735 10.162 1.00 91.62 190 HIS A C 1
ATOM 1576 O O . HIS A 1 190 ? -11.490 -0.904 9.753 1.00 91.62 190 HIS A O 1
ATOM 1582 N N . VAL A 1 191 ? -13.687 -1.262 9.517 1.00 93.62 191 VAL A N 1
ATOM 1583 C CA . VAL A 1 191 ? -13.564 -2.078 8.295 1.00 93.62 191 VAL A CA 1
ATOM 1584 C C . VAL A 1 191 ? -12.885 -1.289 7.178 1.00 93.62 191 VAL A C 1
ATOM 1586 O O . VAL A 1 191 ? -11.925 -1.784 6.590 1.00 93.62 191 VAL A O 1
ATOM 1589 N N . ASN A 1 192 ? -13.310 -0.048 6.926 1.00 94.00 192 ASN A N 1
ATOM 1590 C CA . ASN A 1 192 ? -12.693 0.814 5.915 1.00 94.00 192 ASN A CA 1
ATOM 1591 C C . ASN A 1 192 ? -11.206 1.046 6.211 1.00 94.00 192 ASN A C 1
ATOM 1593 O O . ASN A 1 192 ? -10.371 0.986 5.309 1.00 94.00 192 ASN A O 1
ATOM 1597 N N . ARG A 1 193 ? -10.844 1.261 7.478 1.00 93.38 193 ARG A N 1
ATOM 1598 C CA . ARG A 1 193 ? -9.446 1.433 7.888 1.00 93.38 193 ARG A CA 1
ATOM 1599 C C . ARG A 1 193 ? -8.611 0.174 7.654 1.00 93.38 193 ARG A C 1
ATOM 1601 O O . ARG A 1 193 ? -7.500 0.266 7.126 1.00 93.38 193 ARG A O 1
ATOM 1608 N N . VAL A 1 194 ? -9.152 -1.001 7.970 1.00 93.56 194 VAL A N 1
ATOM 1609 C CA . VAL A 1 194 ? -8.507 -2.290 7.675 1.00 93.56 194 VAL A CA 1
ATOM 1610 C C . VAL A 1 194 ? -8.386 -2.520 6.163 1.00 93.56 194 VAL A C 1
ATOM 1612 O O . VAL A 1 194 ? -7.368 -3.036 5.699 1.00 93.56 194 VAL A O 1
ATOM 1615 N N . GLU A 1 195 ? -9.363 -2.092 5.362 1.00 94.12 195 GLU A N 1
ATOM 1616 C CA . GLU A 1 195 ? -9.296 -2.157 3.897 1.00 94.12 195 GLU A CA 1
ATOM 1617 C C . GLU A 1 195 ? -8.218 -1.238 3.308 1.00 94.12 195 GLU A C 1
ATOM 1619 O O . GLU A 1 195 ? -7.483 -1.653 2.404 1.00 94.12 195 GLU A O 1
ATOM 1624 N N . LEU A 1 196 ? -8.054 -0.030 3.855 1.00 94.00 196 LEU A N 1
ATOM 1625 C CA . LEU A 1 196 ? -6.945 0.860 3.503 1.00 94.00 196 LEU A CA 1
ATOM 1626 C C . LEU A 1 196 ? -5.596 0.210 3.842 1.00 94.00 196 LEU A C 1
ATOM 1628 O O . LEU A 1 196 ? -4.704 0.166 2.992 1.00 94.00 196 LEU A O 1
ATOM 1632 N N . ALA A 1 197 ? -5.468 -0.382 5.034 1.00 92.56 197 ALA A N 1
ATOM 1633 C CA . ALA A 1 197 ? -4.271 -1.120 5.437 1.00 92.56 197 ALA A CA 1
ATOM 1634 C C . ALA A 1 197 ? -3.989 -2.321 4.508 1.00 92.56 197 ALA A C 1
ATOM 1636 O O . ALA A 1 197 ? -2.851 -2.534 4.086 1.00 92.56 197 ALA A O 1
ATOM 1637 N N . LEU A 1 198 ? -5.022 -3.067 4.099 1.00 93.38 198 LEU A N 1
ATOM 1638 C CA . LEU A 1 198 ? -4.906 -4.128 3.092 1.00 93.38 198 LEU A CA 1
ATOM 1639 C C . LEU A 1 198 ? -4.376 -3.594 1.759 1.00 93.38 198 LEU A C 1
ATOM 1641 O O . LEU A 1 198 ? -3.543 -4.257 1.139 1.00 93.38 198 LEU A O 1
ATOM 1645 N N . GLY A 1 199 ? -4.816 -2.411 1.323 1.00 90.62 199 GLY A N 1
ATOM 1646 C CA . GLY A 1 199 ? -4.323 -1.747 0.114 1.00 90.62 199 GLY A CA 1
ATOM 1647 C C . GLY A 1 199 ? -2.801 -1.578 0.108 1.00 90.62 199 GLY A C 1
ATOM 1648 O O . GLY A 1 199 ? -2.147 -1.936 -0.873 1.00 90.62 199 GLY A O 1
ATOM 1649 N N . LEU A 1 200 ? -2.227 -1.164 1.240 1.00 89.38 200 LEU A N 1
ATOM 1650 C CA . LEU A 1 200 ? -0.780 -0.966 1.409 1.00 89.38 200 LEU A CA 1
ATOM 1651 C C . LEU A 1 200 ? 0.030 -2.260 1.254 1.00 89.38 200 LEU A C 1
ATOM 1653 O O . LEU A 1 200 ? 1.201 -2.231 0.885 1.00 89.38 200 LEU A O 1
ATOM 1657 N N . THR A 1 201 ? -0.596 -3.412 1.497 1.00 86.31 201 THR A N 1
ATOM 1658 C CA . THR A 1 201 ? 0.053 -4.725 1.385 1.00 86.31 201 THR A CA 1
ATOM 1659 C C . THR A 1 201 ? -0.093 -5.372 0.019 1.00 86.31 201 THR A C 1
ATOM 1661 O O . THR A 1 201 ? 0.329 -6.510 -0.126 1.00 86.31 201 THR A O 1
ATOM 1664 N N . ARG A 1 202 ? -0.715 -4.760 -0.994 1.00 83.00 202 ARG A N 1
ATOM 1665 C CA . ARG A 1 202 ? -0.871 -5.416 -2.312 1.00 83.00 202 ARG A CA 1
ATOM 1666 C C . ARG A 1 202 ? 0.367 -5.288 -3.202 1.00 83.00 202 ARG A C 1
ATOM 1668 O O . ARG A 1 202 ? 0.491 -6.037 -4.169 1.00 83.00 202 ARG A O 1
ATOM 1675 N N . HIS A 1 203 ? 1.312 -4.422 -2.844 1.00 65.12 203 HIS A N 1
ATOM 1676 C CA . HIS A 1 203 ? 2.436 -4.009 -3.692 1.00 65.12 203 HIS A CA 1
ATOM 1677 C C . HIS A 1 203 ? 3.735 -4.738 -3.390 1.00 65.12 203 HIS A C 1
ATOM 1679 O O . HIS A 1 203 ? 4.044 -4.933 -2.197 1.00 65.12 203 HIS A O 1
#

Sequence (203 aa):
MTSNTRRVPVYRDAGPSRHFSASDPSLRNNETGEDHLAYFSEPCSPERGQLRENTITLQEIKEIIQRVQARHEKRKREKSRKNENKKKKQKEAMERLQCWKEDANNLLSVVELEEDEMKKMPATQYWTSLRERVSSYVTRERELIIQIRDRVLIRNQDTATKSSVQDRLRQLRDDIATDMDFNEALRSMHVNRVELALGLTRH

Secondary structure (DSSP, 8-state):
------PPP-----PPP-----------------------PPTTPPPTTGGGGG---HHHHHHHHHHHHHHHHHHHHHHHHHHHHHHHHHHHHHHHHHHHHHHHHHHHHHHHHHHHHHHHS---TTTHHHHHHHHHHHHHHHHHHHHIIIIIIIS---HHHHHHHHHHHHHHHHHHHT-TTS-HHHHHHHHHHHHHHHHHT--

Radius of gyration: 38.93 Å; chains: 1; bounding box: 92×49×98 Å

pLDDT: mean 78.94, std 18.73, range [35.34, 96.19]